Protein AF-A0A8T6Y7L2-F1 (afdb_monomer)

Sequence (259 aa):
MPVPPIHPGALTQHKIDRTRSFWERLLERPLADGYSYSQEGDCIVQTAQAGDNVIVFDRSSGVANEQFVGCAISDYRRITDFVETESTVVPSVAAYTYQLKHTTPVAGTFFLQDSTGTVMTDVSPGAPAAVNEYSVSVGGLVTFHSAKAGATISLIRYTYTPTVAELNALFYQRPLVAQGQTRLAQVPVATGHCEIFTTQYDTSKTYAIGARVYTGASGKFTTDTTAVAVAGVVISLPSVSDVFLGVTYNTRVPGAMTF

pLDDT: mean 75.58, std 17.72, range [31.5, 96.25]

Secondary structure (DSSP, 8-state):
-PPPP---------SS-TTT---S-----PBPTT----STT-EEEEEEPTTT--EEEEE----TT-EEEEE---SS--TT-EEEEEEEE--SSTT-EEE-S-S-BPTT--EEEETT-PBPEE-TTS---STTEEEE-TT-EEEE-GGGTT-EEEEEEEEE---HHHHHHHS---TT-PPPTTSSS------EEEEEEES-B-TTS---TT-EEEE-GGG-EE--TTSEEEEEEEEE---SS--PEEEEEEEPPTT----

Structure (mmCIF, N/CA/C/O backbone):
data_AF-A0A8T6Y7L2-F1
#
_entry.id   AF-A0A8T6Y7L2-F1
#
loop_
_atom_site.group_PDB
_atom_site.id
_atom_site.type_symbol
_atom_site.label_atom_id
_atom_site.label_alt_id
_atom_site.label_comp_id
_atom_site.label_asym_id
_atom_site.label_entity_id
_atom_site.label_seq_id
_atom_site.pdbx_PDB_ins_code
_atom_site.Cartn_x
_atom_site.Cartn_y
_atom_site.Cartn_z
_atom_site.occupancy
_atom_site.B_iso_or_equiv
_atom_site.auth_seq_id
_atom_site.auth_comp_id
_atom_site.auth_asym_id
_atom_site.auth_atom_id
_atom_site.pdbx_PDB_model_num
ATOM 1 N N . MET A 1 1 ? 15.610 36.464 16.113 1.00 44.16 1 MET A N 1
ATOM 2 C CA . MET A 1 1 ? 14.602 35.672 15.376 1.00 44.16 1 MET A CA 1
ATOM 3 C C . MET A 1 1 ? 14.296 34.438 16.204 1.00 44.16 1 MET A C 1
ATOM 5 O O . MET A 1 1 ? 15.251 33.762 16.571 1.00 44.16 1 MET A O 1
ATOM 9 N N . PRO A 1 2 ? 13.036 34.188 16.583 1.00 31.50 2 PRO A N 1
ATOM 10 C CA . PRO A 1 2 ? 12.696 33.003 17.354 1.00 31.50 2 PRO A CA 1
ATOM 11 C C . PRO A 1 2 ? 12.818 31.768 16.457 1.00 31.50 2 PRO A C 1
ATOM 13 O O . PRO A 1 2 ? 12.310 31.744 15.338 1.00 31.50 2 PRO A O 1
ATOM 16 N N . VAL A 1 3 ? 13.549 30.771 16.948 1.00 37.28 3 VAL A N 1
ATOM 17 C CA . VAL A 1 3 ? 13.666 29.445 16.337 1.00 37.28 3 VAL A CA 1
ATOM 18 C C . VAL A 1 3 ? 12.273 28.803 16.352 1.00 37.28 3 VAL A C 1
ATOM 20 O O . VAL A 1 3 ? 11.619 28.849 17.398 1.00 37.28 3 VAL A O 1
ATOM 23 N N . PRO A 1 4 ? 11.779 28.240 15.236 1.00 35.34 4 PRO A N 1
ATOM 24 C CA . PRO A 1 4 ? 10.487 27.572 15.236 1.00 35.34 4 PRO A CA 1
ATOM 25 C C . PRO A 1 4 ? 10.527 26.365 16.189 1.00 35.34 4 PRO A C 1
ATOM 27 O O . PRO A 1 4 ? 11.535 25.652 16.229 1.00 35.34 4 PRO A O 1
ATOM 30 N N . PRO A 1 5 ? 9.460 26.124 16.970 1.00 32.38 5 PRO A N 1
ATOM 31 C CA . PRO A 1 5 ? 9.399 24.982 17.866 1.00 32.38 5 PRO A CA 1
ATOM 32 C C . PRO A 1 5 ? 9.428 23.695 17.039 1.00 32.38 5 PRO A C 1
ATOM 34 O O . PRO A 1 5 ? 8.588 23.476 16.167 1.00 32.38 5 PRO A O 1
ATOM 37 N N . ILE A 1 6 ? 10.403 22.833 17.324 1.00 34.12 6 ILE A N 1
ATOM 38 C CA . ILE A 1 6 ? 10.387 21.435 16.896 1.00 34.12 6 ILE A CA 1
ATOM 39 C C . ILE A 1 6 ? 9.166 20.820 17.581 1.00 34.12 6 ILE A C 1
ATOM 41 O O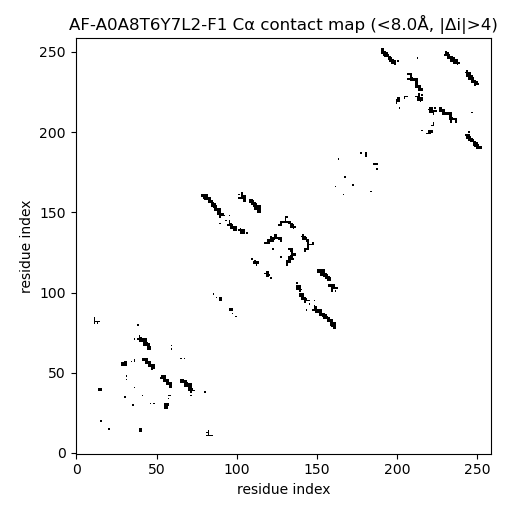 . ILE A 1 6 ? 9.172 20.649 18.797 1.00 34.12 6 ILE A O 1
ATOM 45 N N . HIS A 1 7 ? 8.096 20.575 16.827 1.00 32.59 7 HIS A N 1
ATOM 46 C CA . HIS A 1 7 ? 6.877 19.950 17.336 1.00 32.59 7 HIS A CA 1
ATOM 47 C C . HIS A 1 7 ? 7.213 18.607 18.016 1.00 32.59 7 HIS A C 1
ATOM 49 O O . HIS A 1 7 ? 7.676 17.690 17.336 1.00 32.59 7 HIS A O 1
ATOM 55 N N . PRO A 1 8 ? 6.935 18.431 19.321 1.00 38.62 8 PRO A N 1
ATOM 56 C CA . PRO A 1 8 ? 6.808 17.117 19.920 1.00 38.62 8 PRO A CA 1
ATOM 57 C C . PRO A 1 8 ? 5.353 16.686 19.719 1.00 38.62 8 PRO A C 1
ATOM 59 O O . PRO A 1 8 ? 4.474 17.010 20.513 1.00 38.62 8 PRO A O 1
ATOM 62 N N . GLY A 1 9 ? 5.061 16.024 18.605 1.00 38.28 9 GLY A N 1
ATOM 63 C CA . GLY A 1 9 ? 3.695 15.597 18.320 1.00 38.28 9 GLY A CA 1
ATOM 64 C C . GLY A 1 9 ? 3.597 14.833 17.013 1.00 38.28 9 GLY A C 1
ATOM 65 O O . GLY A 1 9 ? 3.823 15.406 15.955 1.00 38.28 9 GLY A O 1
ATOM 66 N N . ALA A 1 10 ? 3.236 13.555 17.132 1.00 35.38 10 ALA A N 1
ATOM 67 C CA . ALA A 1 10 ? 3.032 12.574 16.068 1.00 35.38 10 ALA A CA 1
ATOM 68 C C . ALA A 1 10 ? 4.305 12.124 15.328 1.00 35.38 10 ALA A C 1
ATOM 70 O O . ALA A 1 10 ? 4.448 12.301 14.120 1.00 35.38 10 ALA A O 1
ATOM 71 N N . LEU A 1 11 ? 5.192 11.407 16.031 1.00 36.56 11 LEU A N 1
ATOM 72 C CA . LEU A 1 11 ? 5.916 10.344 15.335 1.00 36.56 11 LEU A CA 1
ATOM 73 C C . LEU A 1 11 ? 4.854 9.342 14.891 1.00 36.56 11 LEU A C 1
ATOM 75 O O . LEU A 1 11 ? 4.255 8.673 15.730 1.00 36.56 11 LEU A O 1
ATOM 79 N N . THR A 1 12 ? 4.585 9.301 13.588 1.00 44.69 12 THR A N 1
ATOM 80 C CA . THR A 1 12 ? 3.820 8.250 12.921 1.00 44.69 12 THR A CA 1
ATOM 81 C C . THR A 1 12 ? 4.324 6.917 13.461 1.00 44.69 12 THR A C 1
ATOM 83 O O . THR A 1 12 ? 5.446 6.515 13.150 1.00 44.69 12 THR A O 1
ATOM 86 N N . GLN A 1 13 ? 3.587 6.306 14.391 1.00 45.47 13 GLN A N 1
ATOM 87 C CA . GLN A 1 13 ? 4.147 5.243 15.214 1.00 45.47 13 GLN A CA 1
ATOM 88 C C . GLN A 1 13 ? 4.323 4.008 14.331 1.00 45.47 13 GLN A C 1
ATOM 90 O O . GLN A 1 13 ? 3.366 3.291 14.027 1.00 45.47 13 GLN A O 1
ATOM 95 N N . HIS A 1 14 ? 5.564 3.813 13.881 1.00 48.28 14 HIS A N 1
ATOM 96 C CA . HIS A 1 14 ? 6.038 2.637 13.167 1.00 48.28 14 HIS A CA 1
ATOM 97 C C . HIS A 1 14 ? 5.458 1.359 13.800 1.00 48.28 14 HIS A C 1
ATOM 99 O O . HIS A 1 14 ? 5.226 1.307 15.012 1.00 48.28 14 HIS A O 1
ATOM 105 N N . LYS A 1 15 ? 5.197 0.322 12.989 1.00 59.38 15 LYS A N 1
ATOM 106 C CA . LYS A 1 15 ? 4.645 -0.960 13.474 1.00 59.38 15 LYS A CA 1
ATOM 107 C C . LYS A 1 15 ? 5.446 -1.523 14.654 1.00 59.38 15 LYS A C 1
ATOM 109 O O . LYS A 1 15 ? 4.847 -2.034 15.595 1.00 59.38 15 LYS A O 1
ATOM 114 N N . ILE A 1 16 ? 6.764 -1.315 14.632 1.00 57.62 16 ILE A N 1
ATOM 115 C CA . ILE A 1 16 ? 7.692 -1.555 15.738 1.00 57.62 16 ILE A CA 1
ATOM 116 C C . ILE A 1 16 ? 8.212 -0.215 16.266 1.00 57.62 16 ILE A C 1
ATOM 118 O O . ILE A 1 16 ? 8.725 0.614 15.512 1.00 57.62 16 ILE A O 1
ATOM 122 N N . ASP A 1 17 ? 8.126 -0.014 17.580 1.00 60.34 17 ASP A N 1
ATOM 123 C CA . ASP A 1 17 ? 8.707 1.151 18.242 1.00 60.34 17 ASP A CA 1
ATOM 124 C C . ASP A 1 17 ? 10.220 0.987 18.397 1.00 60.34 17 ASP A C 1
ATOM 126 O O . ASP A 1 17 ? 10.706 0.417 19.374 1.00 60.34 17 ASP A O 1
ATOM 130 N N . ARG A 1 18 ? 10.979 1.514 17.437 1.00 54.25 18 ARG A N 1
ATOM 131 C CA . ARG A 1 18 ? 12.446 1.424 17.432 1.00 54.25 18 ARG A CA 1
ATOM 132 C C . ARG A 1 18 ? 13.136 2.259 18.507 1.00 54.25 18 ARG A C 1
ATOM 134 O O . ARG A 1 18 ? 14.321 2.068 18.730 1.00 54.25 18 ARG A O 1
ATOM 141 N N . THR A 1 19 ? 12.429 3.180 19.164 1.00 47.75 19 THR A N 1
ATOM 142 C CA . THR A 1 19 ? 13.020 3.985 20.248 1.00 47.75 19 THR A CA 1
ATOM 143 C C . THR A 1 19 ? 13.056 3.225 21.568 1.00 47.75 19 THR A C 1
ATOM 145 O O . THR A 1 19 ? 13.895 3.503 22.420 1.00 47.75 19 THR A O 1
ATOM 148 N N . ARG A 1 20 ? 12.155 2.246 21.724 1.00 46.41 20 ARG A N 1
ATOM 149 C CA . ARG A 1 20 ? 12.062 1.377 22.904 1.00 46.41 20 ARG A CA 1
ATOM 150 C C . ARG A 1 20 ? 12.462 -0.074 22.631 1.00 46.41 20 ARG A C 1
ATOM 152 O O . ARG A 1 20 ? 12.643 -0.829 23.580 1.00 46.41 20 ARG A O 1
ATOM 159 N N . SER A 1 21 ? 12.587 -0.470 21.366 1.00 50.41 21 SER A N 1
ATOM 160 C CA . SER A 1 21 ? 13.002 -1.821 20.977 1.00 50.41 21 SER A CA 1
ATOM 161 C C . SER A 1 21 ? 14.519 -1.915 20.863 1.00 50.41 21 SER A C 1
ATOM 163 O O . SER A 1 21 ? 15.167 -1.018 20.332 1.00 50.41 21 SER A O 1
ATOM 165 N N . PHE A 1 22 ? 15.073 -3.028 21.335 1.00 58.94 22 PHE A N 1
ATOM 166 C CA . PHE A 1 22 ? 16.486 -3.369 21.216 1.00 58.94 22 PHE A CA 1
ATOM 167 C C . PHE A 1 22 ? 16.616 -4.756 20.588 1.00 58.94 22 PHE A C 1
ATOM 169 O O . PHE A 1 22 ? 15.844 -5.660 20.914 1.00 58.94 22 PHE A O 1
ATOM 176 N N . TRP A 1 23 ? 17.610 -4.929 19.719 1.00 63.66 23 TRP A N 1
ATOM 177 C CA . TRP A 1 23 ? 17.959 -6.218 19.131 1.00 63.66 23 TRP A CA 1
ATOM 178 C C . TRP A 1 23 ? 19.471 -6.375 19.202 1.00 63.66 23 TRP A C 1
ATOM 180 O O . TRP A 1 23 ? 20.212 -5.505 18.750 1.00 63.66 23 TRP A O 1
ATOM 190 N N . GLU A 1 24 ? 19.929 -7.484 19.772 1.00 50.88 24 GLU A N 1
ATOM 191 C CA . GLU A 1 24 ? 21.360 -7.756 19.923 1.00 50.88 24 GLU A CA 1
ATOM 192 C C . GLU A 1 24 ? 22.017 -8.108 18.581 1.00 50.88 24 GLU A C 1
ATOM 194 O O . GLU A 1 24 ? 23.164 -7.746 18.323 1.00 50.88 24 GLU A O 1
ATOM 199 N N . ARG A 1 25 ? 21.288 -8.813 17.706 1.00 54.12 25 ARG A N 1
ATOM 200 C CA . ARG A 1 25 ? 21.801 -9.282 16.419 1.00 54.12 25 ARG A CA 1
ATOM 201 C C . ARG A 1 25 ? 20.695 -9.344 15.373 1.00 54.12 25 ARG A C 1
ATOM 203 O O . ARG A 1 25 ? 19.682 -10.004 15.589 1.00 54.12 25 ARG A O 1
ATOM 210 N N . LEU A 1 26 ? 20.936 -8.723 14.221 1.00 68.00 26 LEU A N 1
ATOM 211 C CA . LEU A 1 26 ? 20.088 -8.815 13.034 1.00 68.00 26 LEU A CA 1
ATOM 212 C C . LEU A 1 26 ? 20.768 -9.749 12.024 1.00 68.00 26 LEU A C 1
ATOM 214 O O . LEU A 1 26 ? 21.938 -9.554 11.700 1.00 68.00 26 LEU A O 1
ATOM 218 N N . LEU A 1 27 ? 20.072 -10.794 11.577 1.00 68.81 27 LEU A N 1
ATOM 219 C CA . LEU A 1 27 ? 20.587 -11.744 10.590 1.00 68.81 27 LEU A CA 1
ATOM 220 C C . LEU A 1 27 ? 19.599 -11.876 9.440 1.00 68.81 27 LEU A C 1
ATOM 222 O O . LEU A 1 27 ? 18.419 -12.136 9.665 1.00 68.81 27 LEU A O 1
ATOM 226 N N . GLU A 1 28 ? 20.104 -11.772 8.218 1.00 79.12 28 GLU A N 1
ATOM 227 C CA . GLU A 1 28 ? 19.329 -12.048 7.015 1.00 79.12 28 GLU A CA 1
ATOM 228 C C . GLU A 1 28 ? 19.219 -13.564 6.804 1.00 79.12 28 GLU A C 1
ATOM 230 O O . GLU A 1 28 ? 20.191 -14.309 6.968 1.00 79.12 28 GLU A O 1
ATOM 235 N N . ARG A 1 29 ? 18.012 -14.039 6.487 1.00 75.19 29 ARG A N 1
ATOM 236 C CA . ARG A 1 29 ? 17.696 -15.462 6.328 1.00 75.19 29 ARG A CA 1
ATOM 237 C C . ARG A 1 29 ? 16.898 -15.692 5.038 1.00 75.19 29 ARG A C 1
ATOM 239 O O . ARG A 1 29 ? 16.070 -14.844 4.705 1.00 75.19 29 ARG A O 1
ATOM 246 N N . PRO A 1 30 ? 17.124 -16.809 4.323 1.00 78.69 30 PRO A N 1
ATOM 247 C CA . PRO A 1 30 ? 16.396 -17.108 3.094 1.00 78.69 30 PRO A CA 1
ATOM 248 C C . PRO A 1 30 ? 14.928 -17.429 3.397 1.00 78.69 30 PRO A C 1
ATOM 250 O O . PRO A 1 30 ? 14.633 -18.268 4.248 1.00 78.69 30 PRO A O 1
ATOM 253 N N . LEU A 1 31 ? 14.010 -16.760 2.703 1.00 78.88 31 LEU A N 1
ATOM 254 C CA . LEU A 1 31 ? 12.587 -17.088 2.777 1.00 78.88 31 LEU A CA 1
ATOM 255 C C . LEU A 1 31 ? 12.281 -18.320 1.922 1.00 78.88 31 LEU A C 1
ATOM 257 O O . LEU A 1 31 ? 12.998 -18.593 0.961 1.00 78.88 31 LEU A O 1
ATOM 261 N N . ALA A 1 32 ? 11.220 -19.043 2.273 1.00 76.12 32 ALA A N 1
ATOM 262 C CA . ALA A 1 32 ? 10.691 -20.114 1.435 1.00 76.12 32 ALA A CA 1
ATOM 263 C C . ALA A 1 32 ? 10.292 -19.586 0.042 1.00 76.12 32 ALA A C 1
ATOM 265 O O . ALA A 1 32 ? 9.818 -18.453 -0.091 1.00 76.12 32 ALA A O 1
ATOM 266 N N . ASP A 1 33 ? 10.459 -20.408 -0.997 1.00 75.44 33 ASP A N 1
ATOM 267 C CA . ASP A 1 33 ? 10.101 -20.020 -2.364 1.00 75.44 33 ASP A CA 1
ATOM 268 C C . ASP A 1 33 ? 8.628 -19.598 -2.480 1.00 75.44 33 ASP A C 1
ATOM 270 O O . ASP A 1 33 ? 7.720 -20.255 -1.973 1.00 75.44 33 ASP A O 1
ATOM 274 N N . GLY A 1 34 ? 8.387 -18.480 -3.171 1.00 66.88 34 GLY A N 1
ATOM 275 C CA . GLY A 1 34 ? 7.046 -17.915 -3.359 1.00 66.88 34 GLY A CA 1
ATOM 276 C C . GLY A 1 34 ? 6.504 -17.120 -2.167 1.00 66.88 34 GLY A C 1
ATOM 277 O O . GLY A 1 34 ? 5.455 -16.488 -2.299 1.00 66.88 34 GLY A O 1
ATOM 278 N N . TYR A 1 35 ? 7.222 -17.077 -1.043 1.00 65.44 35 TYR A N 1
ATOM 279 C CA . TYR A 1 35 ? 6.830 -16.289 0.117 1.00 65.44 35 TYR A CA 1
ATOM 280 C C . TYR A 1 35 ? 7.522 -14.929 0.154 1.00 65.44 35 TYR A C 1
ATOM 282 O O . TYR A 1 35 ? 8.706 -14.762 -0.135 1.00 65.44 35 TYR A O 1
ATOM 290 N N . SER A 1 36 ? 6.751 -13.928 0.562 1.00 64.19 36 SER A N 1
ATOM 291 C CA . SER A 1 36 ? 7.254 -12.621 0.966 1.00 64.19 36 SER A CA 1
ATOM 292 C C . SER A 1 36 ? 6.694 -12.311 2.346 1.00 64.19 36 SER A C 1
ATOM 294 O O . SER A 1 36 ? 5.529 -12.598 2.623 1.00 64.19 36 SER A O 1
ATOM 296 N N . TYR A 1 37 ? 7.506 -11.738 3.236 1.00 64.50 37 TYR A N 1
ATOM 297 C CA . TYR A 1 37 ? 6.961 -11.253 4.500 1.00 64.50 37 TYR A CA 1
ATOM 298 C C . TYR A 1 37 ? 6.143 -9.983 4.229 1.00 64.50 37 TYR A C 1
ATOM 300 O O . TYR A 1 37 ? 6.624 -9.028 3.600 1.00 64.50 37 TYR A O 1
ATOM 308 N N . SER A 1 38 ? 4.885 -9.997 4.674 1.00 62.41 38 SER A N 1
ATOM 309 C CA . SER A 1 38 ? 3.884 -8.998 4.299 1.00 62.41 38 SER A CA 1
ATOM 310 C C . SER A 1 38 ? 4.124 -7.657 4.985 1.00 62.41 38 SER A C 1
ATOM 312 O O . SER A 1 38 ? 3.729 -6.627 4.446 1.00 62.41 38 SER A O 1
ATOM 314 N N . GLN A 1 39 ? 4.743 -7.657 6.168 1.00 60.56 39 GLN A N 1
ATOM 315 C CA . GLN A 1 39 ? 4.945 -6.451 6.968 1.00 60.56 39 GLN A CA 1
ATOM 316 C C . GLN A 1 39 ? 6.063 -6.609 8.005 1.00 60.56 39 GLN A C 1
ATOM 318 O O . GLN A 1 39 ? 6.381 -7.707 8.458 1.00 60.56 39 GLN A O 1
ATOM 323 N N . GLU A 1 40 ? 6.629 -5.478 8.427 1.00 67.19 40 GLU A N 1
ATOM 324 C CA . GLU A 1 40 ? 7.479 -5.420 9.619 1.00 67.19 40 GLU A CA 1
ATOM 325 C C . GLU A 1 40 ? 6.671 -5.822 10.871 1.00 67.19 40 GLU A C 1
ATOM 327 O O . GLU A 1 40 ? 5.540 -5.368 11.057 1.00 67.19 40 GLU A O 1
ATOM 332 N N . GLY A 1 41 ? 7.250 -6.669 11.723 1.00 71.00 41 GLY A N 1
ATOM 333 C CA . GLY A 1 41 ? 6.633 -7.228 12.926 1.00 71.00 41 GLY A CA 1
ATOM 334 C C . GLY A 1 41 ? 5.993 -8.606 12.750 1.00 71.00 41 GLY A C 1
ATOM 335 O O . GLY A 1 41 ? 5.607 -9.197 13.754 1.00 71.00 41 GLY A O 1
ATOM 336 N N . ASP A 1 42 ? 5.905 -9.142 11.526 1.00 72.12 42 ASP A N 1
ATOM 337 C CA . ASP A 1 42 ? 5.385 -10.497 11.302 1.00 72.12 42 ASP A CA 1
ATOM 338 C C . ASP A 1 42 ? 6.233 -11.546 12.036 1.00 72.12 42 ASP A C 1
ATOM 340 O O . ASP A 1 42 ? 7.463 -11.538 11.940 1.00 72.12 42 ASP A O 1
ATOM 344 N N . CYS A 1 43 ? 5.574 -12.468 12.742 1.00 79.44 43 CYS A N 1
ATOM 345 C CA . CYS A 1 43 ? 6.231 -13.614 13.362 1.00 79.44 43 CYS A CA 1
ATOM 346 C C . CYS A 1 43 ? 6.730 -14.578 12.281 1.00 79.44 43 CYS A C 1
ATOM 348 O O . CYS A 1 43 ? 5.954 -15.032 11.437 1.00 79.44 43 CYS A O 1
ATOM 350 N N . ILE A 1 44 ? 8.017 -14.904 12.340 1.00 79.94 44 ILE A N 1
ATOM 351 C CA . ILE A 1 44 ? 8.713 -15.791 11.415 1.00 79.94 44 ILE A CA 1
ATOM 352 C C . ILE A 1 44 ? 8.999 -17.117 12.109 1.00 79.94 44 ILE A C 1
ATOM 354 O O . ILE A 1 44 ? 9.457 -17.161 13.257 1.00 79.94 44 ILE A O 1
ATOM 358 N N . VAL A 1 45 ? 8.744 -18.197 11.385 1.00 83.19 45 VAL A N 1
ATOM 359 C CA . VAL A 1 45 ? 8.939 -19.574 11.822 1.00 83.19 45 VAL A CA 1
ATOM 360 C C . VAL A 1 45 ? 9.902 -20.289 10.888 1.00 83.19 45 VAL A C 1
ATOM 362 O O . VAL A 1 45 ? 10.061 -19.935 9.718 1.00 83.19 45 VAL A O 1
ATOM 365 N N . GLN A 1 46 ? 10.573 -21.297 11.425 1.00 83.50 46 GLN A N 1
ATOM 366 C CA . GLN A 1 46 ? 11.408 -22.197 10.656 1.00 83.50 46 GLN A CA 1
ATOM 367 C C . GLN A 1 46 ? 10.526 -23.242 9.97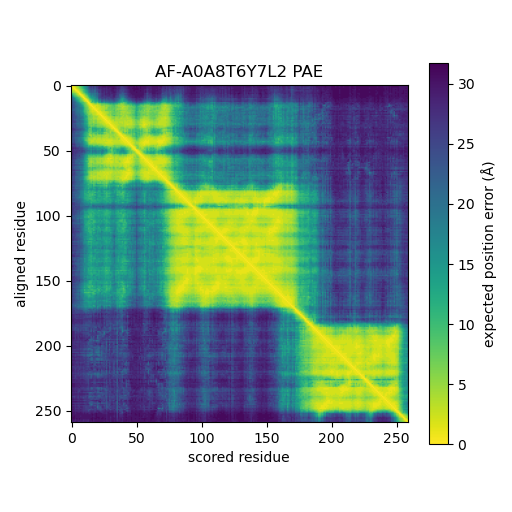2 1.00 83.50 46 GLN A C 1
ATOM 369 O O . GLN A 1 46 ? 9.697 -23.875 10.626 1.00 83.50 46 GLN A O 1
ATOM 374 N N . THR A 1 47 ? 10.744 -23.463 8.678 1.00 76.88 47 THR A N 1
ATOM 375 C CA . THR A 1 47 ? 10.108 -24.543 7.921 1.00 76.88 47 THR A CA 1
ATOM 376 C C . THR A 1 47 ? 11.138 -25.291 7.073 1.00 76.88 47 THR A C 1
ATOM 378 O O . THR A 1 47 ? 12.247 -24.811 6.824 1.00 76.88 47 THR A O 1
ATOM 381 N N . ALA A 1 48 ? 10.803 -26.513 6.676 1.00 71.00 48 ALA A N 1
ATOM 382 C CA . ALA A 1 48 ? 11.616 -27.296 5.757 1.00 71.00 48 ALA A CA 1
ATOM 383 C C . ALA A 1 48 ? 11.054 -27.124 4.346 1.00 71.00 48 ALA A C 1
ATOM 385 O O . ALA A 1 48 ? 9.871 -27.385 4.119 1.00 71.00 48 ALA A O 1
ATOM 386 N N . GLN A 1 49 ? 11.890 -26.715 3.391 1.00 67.88 49 GLN A N 1
ATOM 387 C CA . GLN A 1 49 ? 11.475 -26.709 1.991 1.00 67.88 49 GLN A CA 1
ATOM 388 C C . GLN A 1 49 ? 11.343 -28.158 1.506 1.00 67.88 49 GLN A C 1
ATOM 390 O O . GLN A 1 49 ? 12.310 -28.927 1.525 1.00 67.88 49 GLN A O 1
ATOM 395 N N . ALA A 1 50 ? 10.132 -28.546 1.100 1.00 58.25 50 ALA A N 1
ATOM 396 C CA . ALA A 1 50 ? 9.869 -29.877 0.573 1.00 58.25 50 ALA A CA 1
ATOM 397 C C . ALA A 1 50 ? 10.662 -30.084 -0.728 1.00 58.25 50 ALA A C 1
ATOM 399 O O . ALA A 1 50 ? 10.460 -29.360 -1.696 1.00 58.25 50 ALA A O 1
ATOM 400 N N . GLY A 1 51 ? 11.562 -31.071 -0.740 1.00 58.84 51 GLY A N 1
ATOM 401 C CA . GLY A 1 51 ? 12.388 -31.425 -1.902 1.00 58.84 51 GLY A CA 1
ATOM 402 C C . GLY A 1 51 ? 13.891 -31.238 -1.689 1.00 58.84 51 GLY A C 1
ATOM 403 O O . GLY A 1 51 ? 14.654 -32.089 -2.136 1.00 58.84 51 GLY A O 1
ATOM 404 N N . ASP A 1 52 ? 14.307 -30.222 -0.924 1.00 60.03 52 ASP A N 1
ATOM 405 C CA . ASP A 1 52 ? 15.725 -29.819 -0.853 1.00 60.03 52 ASP A CA 1
ATOM 406 C C . ASP A 1 52 ? 16.388 -30.028 0.521 1.00 60.03 52 ASP A C 1
ATOM 408 O O . ASP A 1 52 ? 17.597 -29.851 0.653 1.00 60.03 52 ASP A O 1
ATOM 412 N N . ASN A 1 53 ? 15.637 -30.420 1.563 1.00 65.25 53 ASN A N 1
ATOM 413 C CA . ASN A 1 53 ? 16.140 -30.546 2.948 1.00 65.25 53 ASN A CA 1
ATOM 414 C C . ASN A 1 53 ? 16.857 -29.279 3.466 1.00 65.25 53 ASN A C 1
ATOM 416 O O . ASN A 1 53 ? 17.693 -29.345 4.371 1.00 65.25 53 ASN A O 1
ATOM 420 N N . VAL A 1 54 ? 16.527 -28.113 2.909 1.00 73.38 54 VAL A N 1
ATOM 421 C CA . VAL A 1 54 ? 17.058 -26.822 3.344 1.00 73.38 54 VAL A CA 1
ATOM 422 C C . VAL A 1 54 ? 16.113 -26.210 4.372 1.00 73.38 54 VAL A C 1
ATOM 424 O O . VAL A 1 54 ? 14.889 -26.234 4.220 1.00 73.38 54 VAL A O 1
ATOM 427 N N . ILE A 1 55 ? 16.702 -25.654 5.431 1.00 77.88 55 ILE A N 1
ATOM 428 C CA . ILE A 1 55 ? 15.984 -24.824 6.393 1.00 77.88 55 ILE A CA 1
ATOM 429 C C . ILE A 1 55 ? 15.682 -23.483 5.728 1.00 77.88 55 ILE A C 1
ATOM 431 O O . ILE A 1 55 ? 16.601 -22.729 5.399 1.00 77.88 55 ILE A O 1
ATOM 435 N N . VAL A 1 56 ? 14.399 -23.183 5.584 1.00 81.94 56 VAL A N 1
ATOM 436 C CA . VAL A 1 56 ? 13.899 -21.901 5.087 1.00 81.94 56 VAL A CA 1
ATOM 437 C C . VAL A 1 56 ? 12.978 -21.274 6.129 1.00 81.94 56 VAL A C 1
ATOM 439 O O . VAL A 1 56 ? 12.606 -21.903 7.124 1.00 81.94 56 VAL A O 1
ATOM 442 N N . PHE A 1 57 ? 12.654 -20.001 5.942 1.00 82.00 57 PHE A N 1
ATOM 443 C CA . PHE A 1 57 ? 11.876 -19.229 6.903 1.00 82.00 57 PHE A CA 1
ATOM 444 C C . PHE A 1 57 ? 10.587 -18.737 6.253 1.00 82.00 57 PHE A C 1
ATOM 446 O O . PHE A 1 57 ? 10.593 -18.299 5.103 1.00 82.00 57 PHE A O 1
ATOM 453 N N . ASP A 1 58 ? 9.487 -18.814 6.993 1.00 82.62 58 ASP A N 1
ATOM 454 C CA . ASP A 1 58 ? 8.163 -18.411 6.522 1.00 82.62 58 ASP A CA 1
ATOM 455 C C . ASP A 1 58 ? 7.401 -17.667 7.628 1.00 82.62 58 ASP A C 1
ATOM 457 O O . ASP A 1 58 ? 7.792 -17.680 8.798 1.00 82.62 58 ASP A O 1
ATOM 461 N N . ARG A 1 59 ? 6.323 -16.976 7.268 1.00 80.56 59 ARG A N 1
ATOM 462 C CA . ARG A 1 59 ? 5.405 -16.357 8.219 1.00 80.56 59 ARG A CA 1
ATOM 463 C C . ARG A 1 59 ? 4.643 -17.443 8.981 1.00 80.56 59 ARG A C 1
ATOM 465 O O . ARG A 1 59 ? 4.160 -18.409 8.397 1.00 80.56 59 ARG A O 1
ATOM 472 N N . SER A 1 60 ? 4.493 -17.248 10.288 1.00 82.12 60 SER A N 1
ATOM 473 C CA . SER A 1 60 ? 3.655 -18.107 11.131 1.00 82.12 60 SER A CA 1
ATOM 474 C C . SER A 1 60 ? 2.225 -18.177 10.584 1.00 82.12 60 SER A C 1
ATOM 476 O O . SER A 1 60 ? 1.592 -17.146 10.339 1.00 82.12 60 SER A O 1
ATOM 478 N N . SER A 1 61 ? 1.719 -19.398 10.423 1.00 81.12 61 SER A N 1
ATOM 479 C CA . SER A 1 61 ? 0.316 -19.693 10.118 1.00 81.12 61 SER A CA 1
ATOM 480 C C . SER A 1 61 ? -0.504 -19.951 11.389 1.00 81.12 61 SER A C 1
ATOM 482 O O . SER A 1 61 ? -1.707 -20.197 11.308 1.00 81.12 61 SER A O 1
ATOM 484 N N . GLY A 1 62 ? 0.129 -19.896 12.567 1.00 79.69 62 GLY A N 1
ATOM 485 C CA . GLY A 1 62 ? -0.519 -20.070 13.865 1.00 79.69 62 GLY A CA 1
ATOM 486 C C . GLY A 1 62 ? -0.912 -21.516 14.172 1.00 79.69 62 GLY A C 1
ATOM 487 O O . GLY A 1 62 ? -1.828 -21.742 14.964 1.00 79.69 62 GLY A O 1
ATOM 488 N N . VAL A 1 63 ? -0.261 -22.500 13.542 1.00 77.56 63 VAL A N 1
ATOM 489 C CA . VAL A 1 63 ? -0.547 -23.926 13.766 1.00 77.56 63 VAL A CA 1
ATOM 490 C C . VAL A 1 63 ? 0.335 -24.527 14.865 1.00 77.56 63 VAL A C 1
ATOM 492 O O . VAL A 1 63 ? 1.395 -24.006 15.212 1.00 77.56 63 VAL A O 1
ATOM 495 N N . ALA A 1 64 ? -0.103 -25.648 15.443 1.00 70.50 64 ALA A N 1
ATOM 496 C CA . ALA A 1 64 ? 0.674 -26.348 16.462 1.00 70.50 64 ALA A CA 1
ATOM 497 C C . ALA A 1 64 ? 2.012 -26.866 15.895 1.00 70.50 64 ALA A C 1
ATOM 499 O O . ALA A 1 64 ? 2.061 -27.372 14.776 1.00 70.50 64 ALA A O 1
ATOM 500 N N . ASN A 1 65 ? 3.069 -26.815 16.714 1.00 76.81 65 ASN A N 1
ATOM 501 C CA . ASN A 1 65 ? 4.439 -27.266 16.409 1.00 76.81 65 ASN A CA 1
ATOM 502 C C . ASN A 1 65 ? 5.258 -26.383 15.449 1.00 76.81 65 ASN A C 1
ATOM 504 O O . ASN A 1 65 ? 6.309 -26.816 14.977 1.00 76.81 65 ASN A O 1
ATOM 508 N N . GLU A 1 66 ? 4.840 -25.144 15.193 1.00 77.19 66 GLU A N 1
ATOM 509 C CA . GLU A 1 66 ? 5.711 -24.163 14.540 1.00 77.19 66 GLU A CA 1
ATOM 510 C C . GLU A 1 66 ? 6.940 -23.839 15.407 1.00 77.19 66 GLU A C 1
ATOM 512 O O . GLU A 1 66 ? 6.843 -23.659 16.623 1.00 77.19 66 GLU A O 1
ATOM 517 N N . GLN A 1 67 ? 8.112 -23.732 14.777 1.00 77.25 67 GLN A N 1
ATOM 518 C CA . GLN A 1 67 ? 9.342 -23.312 15.448 1.00 77.25 67 GLN A CA 1
ATOM 519 C C . GLN A 1 67 ? 9.548 -21.813 15.249 1.00 77.25 67 GLN A C 1
ATOM 521 O O . GLN A 1 67 ? 10.003 -21.387 14.192 1.00 77.25 67 GLN A O 1
ATOM 526 N N . PHE A 1 68 ? 9.208 -21.007 16.254 1.00 79.56 68 PHE A N 1
ATOM 527 C CA . PHE A 1 68 ? 9.411 -19.559 16.211 1.00 79.56 68 PHE A CA 1
ATOM 528 C C . PHE A 1 68 ? 10.899 -19.192 16.134 1.00 79.56 68 PHE A C 1
ATOM 530 O O . PHE A 1 68 ? 11.715 -19.693 16.908 1.00 79.56 68 PHE A O 1
ATOM 537 N N . VAL A 1 69 ? 11.235 -18.285 15.218 1.00 80.44 69 VAL A N 1
ATOM 538 C CA . VAL A 1 69 ? 12.612 -17.837 14.953 1.00 80.44 69 VAL A CA 1
ATOM 539 C C . VAL A 1 69 ? 12.804 -16.374 15.339 1.00 80.44 69 VAL A C 1
ATOM 541 O O . VAL A 1 69 ? 13.877 -15.996 15.807 1.00 80.44 69 VAL A O 1
ATOM 544 N N . GLY A 1 70 ? 11.788 -15.538 15.139 1.00 78.00 70 GLY A N 1
ATOM 545 C CA . GLY A 1 70 ? 11.874 -14.107 15.407 1.00 78.00 70 GLY A CA 1
ATOM 546 C C . GLY A 1 70 ? 10.775 -13.320 14.710 1.00 78.00 70 GLY A C 1
ATOM 547 O O . GLY A 1 70 ? 9.822 -13.895 14.191 1.00 78.00 70 GLY A O 1
ATOM 548 N N . CYS A 1 71 ? 10.920 -11.997 14.676 1.00 78.81 71 CYS A N 1
ATOM 549 C CA . CYS A 1 71 ? 9.998 -11.111 13.968 1.00 78.81 71 CYS A CA 1
ATOM 550 C C . CYS A 1 71 ? 10.702 -10.440 12.787 1.00 78.81 71 CYS A C 1
ATOM 552 O O . CYS A 1 71 ? 11.884 -10.105 12.875 1.00 78.81 71 CYS A O 1
ATOM 554 N N . ALA A 1 72 ? 9.974 -10.210 11.697 1.00 75.06 72 ALA A N 1
ATOM 555 C CA . ALA A 1 72 ? 10.490 -9.470 10.553 1.00 75.06 72 ALA A CA 1
ATOM 556 C C . ALA A 1 72 ? 10.792 -8.015 10.948 1.00 75.06 72 ALA A C 1
ATOM 558 O O . ALA A 1 72 ? 9.912 -7.302 11.426 1.00 75.06 72 ALA A O 1
ATOM 559 N N . ILE A 1 73 ? 12.025 -7.560 10.735 1.00 70.94 73 ILE A N 1
ATOM 560 C CA . ILE A 1 73 ? 12.465 -6.177 10.975 1.00 70.94 73 ILE A CA 1
ATOM 561 C C . ILE A 1 73 ? 13.098 -5.669 9.677 1.00 70.94 73 ILE A C 1
ATOM 563 O O . ILE A 1 73 ? 13.774 -6.428 8.985 1.00 70.94 73 ILE A O 1
ATOM 567 N N . SER A 1 74 ? 12.855 -4.409 9.312 1.00 65.44 74 SER A N 1
ATOM 568 C CA . SER A 1 74 ? 13.360 -3.825 8.060 1.00 65.44 74 SER A CA 1
ATOM 569 C C . SER A 1 74 ? 14.157 -2.566 8.350 1.00 65.44 74 SER A C 1
ATOM 571 O O . SER A 1 74 ? 13.583 -1.597 8.812 1.00 65.44 74 SER A O 1
ATOM 573 N N . ASP A 1 75 ? 1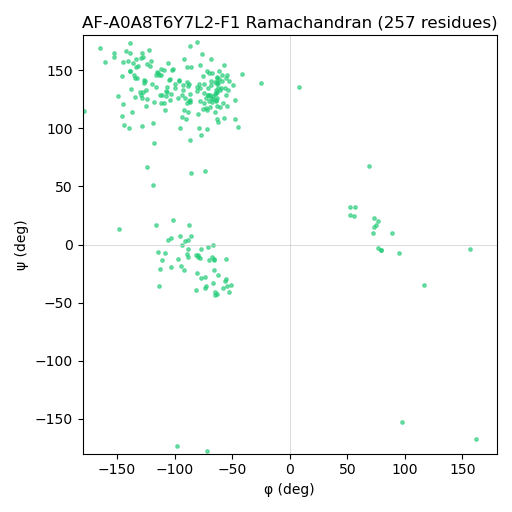5.441 -2.478 8.021 1.00 58.22 75 ASP A N 1
ATOM 574 C CA . ASP A 1 75 ? 16.227 -1.279 8.368 1.00 58.22 75 ASP A CA 1
ATOM 575 C C . ASP A 1 75 ? 15.759 -0.005 7.644 1.00 58.22 75 ASP A C 1
ATOM 577 O O . ASP A 1 75 ? 15.920 1.105 8.153 1.00 58.22 75 ASP A O 1
ATOM 581 N N . TYR A 1 76 ? 15.071 -0.153 6.511 1.00 53.31 76 TYR A N 1
ATOM 582 C CA . TYR A 1 76 ? 14.449 0.937 5.765 1.00 53.31 76 TYR A CA 1
ATOM 583 C C . TYR A 1 76 ? 12.928 0.964 5.958 1.00 53.31 76 TYR A C 1
ATOM 585 O O . TYR A 1 76 ? 12.258 -0.072 5.959 1.00 53.31 76 TYR A O 1
ATOM 593 N N . ARG A 1 77 ? 12.359 2.174 6.063 1.00 51.16 77 ARG A N 1
ATOM 594 C CA . ARG A 1 77 ? 10.904 2.367 6.008 1.00 51.16 77 ARG A CA 1
ATOM 595 C C . ARG A 1 77 ? 10.428 1.966 4.614 1.00 51.16 77 ARG A C 1
ATOM 597 O O . ARG A 1 77 ? 10.776 2.615 3.625 1.00 51.16 77 ARG A O 1
ATOM 604 N N . ARG A 1 78 ? 9.636 0.899 4.528 1.00 57.19 78 ARG A N 1
ATOM 605 C CA . ARG A 1 78 ? 8.956 0.540 3.285 1.00 57.19 78 ARG A CA 1
ATOM 606 C C . ARG A 1 78 ? 7.975 1.652 2.929 1.00 57.19 78 ARG A C 1
ATOM 608 O O . ARG A 1 78 ? 7.177 2.078 3.758 1.00 57.19 78 ARG A O 1
ATOM 615 N N . ILE A 1 79 ? 8.040 2.118 1.683 1.00 64.19 79 ILE A N 1
ATOM 616 C CA . ILE A 1 79 ? 7.157 3.177 1.166 1.00 64.19 79 ILE A CA 1
ATOM 617 C C . ILE A 1 79 ? 5.706 2.660 0.990 1.00 64.19 79 ILE A C 1
ATOM 619 O O . ILE A 1 79 ? 4.796 3.404 0.653 1.00 64.19 79 ILE A O 1
ATOM 623 N N . THR A 1 80 ? 5.468 1.383 1.270 1.00 63.56 80 THR A N 1
ATOM 624 C CA . THR A 1 80 ? 4.166 0.719 1.175 1.00 63.56 80 THR A CA 1
ATOM 625 C C . THR A 1 80 ? 3.419 0.622 2.507 1.00 63.56 80 THR A C 1
ATOM 627 O O . THR A 1 80 ? 2.231 0.315 2.489 1.00 63.56 80 THR A O 1
ATOM 630 N N . ASP A 1 81 ? 4.084 0.898 3.639 1.00 66.94 81 ASP A N 1
ATOM 631 C CA . ASP A 1 81 ? 3.598 0.536 4.979 1.00 66.94 81 ASP A CA 1
ATOM 632 C C . ASP A 1 81 ? 3.511 1.779 5.882 1.00 66.94 81 ASP A C 1
ATOM 634 O O . ASP A 1 81 ? 4.268 1.943 6.847 1.00 66.94 81 ASP A O 1
ATOM 638 N N . PHE A 1 82 ? 2.606 2.702 5.554 1.00 76.62 82 PHE A N 1
ATOM 639 C CA . PHE A 1 82 ? 2.354 3.882 6.383 1.00 76.62 82 PHE A CA 1
ATOM 640 C C . PHE A 1 82 ? 1.308 3.558 7.440 1.00 76.62 82 PHE A C 1
ATOM 642 O O . PHE A 1 82 ? 0.340 2.869 7.153 1.00 76.62 82 PHE A O 1
ATOM 649 N N . VAL A 1 83 ? 1.513 4.031 8.667 1.00 83.88 83 VAL A N 1
ATOM 650 C CA . VAL A 1 83 ? 0.558 3.858 9.766 1.00 83.88 83 VAL A CA 1
ATOM 651 C C . VAL A 1 83 ? -0.172 5.177 9.956 1.00 83.88 83 VAL A C 1
ATOM 653 O O . VAL A 1 83 ? 0.492 6.200 10.088 1.00 83.88 83 VAL A O 1
ATOM 656 N N . GLU A 1 84 ? -1.498 5.154 10.000 1.00 85.94 84 GLU A N 1
ATOM 657 C CA . GLU A 1 84 ? -2.312 6.316 10.359 1.00 85.94 84 GLU A CA 1
ATOM 658 C C . GLU A 1 84 ? -3.042 6.036 11.673 1.00 85.94 84 GLU A C 1
ATOM 660 O O . GLU A 1 84 ? -3.387 4.891 11.990 1.00 85.94 84 GLU A O 1
ATOM 665 N N . THR A 1 85 ? -3.243 7.104 12.441 1.00 89.38 85 THR A N 1
ATOM 666 C CA . THR A 1 85 ? -4.030 7.098 13.669 1.00 89.38 85 THR A CA 1
ATOM 667 C C . THR A 1 85 ? -5.127 8.145 13.555 1.00 89.38 85 THR A C 1
ATOM 669 O O . THR A 1 85 ? -4.846 9.323 13.342 1.00 89.38 85 THR A O 1
ATOM 672 N N . GLU A 1 86 ? -6.368 7.721 13.750 1.00 90.81 86 GLU A N 1
ATOM 673 C CA . GLU A 1 86 ? -7.557 8.566 13.698 1.00 90.81 86 GLU A CA 1
ATOM 674 C C . GLU A 1 86 ? -8.406 8.385 14.960 1.00 90.81 86 GLU A C 1
ATOM 676 O O . GLU A 1 86 ? -8.240 7.435 15.724 1.00 90.81 86 GLU A O 1
ATOM 681 N N . SER A 1 87 ? -9.335 9.310 15.178 1.00 92.06 87 SER A N 1
ATOM 682 C CA . SER A 1 87 ? -10.384 9.192 16.191 1.00 92.06 87 SER A CA 1
ATOM 683 C C . SER A 1 87 ? -11.680 9.708 15.588 1.00 92.06 87 SER A C 1
ATOM 685 O O . SER A 1 87 ? -11.657 10.584 14.720 1.00 92.06 87 SER A O 1
ATOM 687 N N . THR A 1 88 ? -12.809 9.157 16.015 1.00 94.38 88 THR A N 1
ATOM 688 C CA . THR A 1 88 ? -14.109 9.545 15.468 1.00 94.38 88 THR A CA 1
ATOM 689 C C . THR A 1 88 ? -15.222 9.337 16.481 1.00 94.38 88 THR A C 1
ATOM 691 O O . THR A 1 88 ? -15.060 8.629 17.473 1.00 94.38 88 THR A O 1
ATOM 694 N N . VAL A 1 89 ? -16.373 9.943 16.217 1.00 95.06 89 VAL A N 1
ATOM 695 C CA . VAL A 1 89 ? -17.622 9.644 16.917 1.00 95.06 89 VAL A CA 1
ATOM 696 C C . VAL A 1 89 ? -18.503 8.878 15.947 1.00 95.06 89 VAL A C 1
ATOM 698 O O . VAL A 1 89 ? -18.724 9.326 14.821 1.00 95.06 89 VAL A O 1
ATOM 701 N N . VAL A 1 90 ? -19.005 7.720 16.371 1.00 93.62 90 VAL A N 1
ATOM 702 C CA . VAL A 1 90 ? -19.920 6.929 15.546 1.00 93.62 90 VAL A CA 1
ATOM 703 C C . VAL A 1 90 ? -21.192 7.755 15.316 1.00 93.62 90 VAL A C 1
ATOM 705 O O . VAL A 1 90 ? -21.799 8.199 16.296 1.00 93.62 90 VAL A O 1
ATOM 708 N N . PRO A 1 91 ? -21.628 7.970 14.060 1.00 92.25 91 PRO A N 1
ATOM 709 C CA . PRO A 1 91 ? -22.848 8.718 13.779 1.00 92.25 91 PRO A CA 1
ATOM 710 C C . PRO A 1 91 ? -24.044 8.169 14.564 1.00 92.25 91 PRO A C 1
ATOM 712 O O . PRO A 1 91 ? -24.192 6.960 14.712 1.00 92.25 91 PRO A O 1
ATOM 715 N N . SER A 1 92 ? -24.914 9.042 15.072 1.00 87.50 92 SER A N 1
ATOM 716 C CA . SER A 1 92 ? -26.111 8.620 15.817 1.00 87.50 92 SER A CA 1
ATOM 717 C C . SER A 1 92 ? -27.268 8.172 14.915 1.00 87.50 92 SER A C 1
ATOM 719 O O . SER A 1 92 ? -28.239 7.585 15.390 1.00 87.50 92 SER A O 1
ATOM 721 N N . VAL A 1 93 ? -27.153 8.424 13.610 1.00 84.50 93 VAL A N 1
ATOM 722 C CA . VAL A 1 93 ? -28.125 8.062 12.577 1.00 84.50 93 VAL A CA 1
ATOM 723 C C . VAL A 1 93 ? -27.473 7.062 11.620 1.00 84.50 93 VAL A C 1
ATOM 725 O O . VAL A 1 93 ? -26.270 7.143 11.359 1.00 84.50 93 VAL A O 1
ATOM 728 N N . ALA A 1 94 ? -28.263 6.118 11.100 1.00 82.94 94 ALA A N 1
ATOM 729 C CA . ALA A 1 94 ? -27.810 5.167 10.087 1.00 82.94 94 ALA A CA 1
ATOM 730 C C . ALA A 1 94 ? -27.091 5.902 8.930 1.00 82.94 94 ALA A C 1
ATOM 732 O O . ALA A 1 94 ? -27.538 6.962 8.495 1.00 82.94 94 ALA A O 1
ATOM 733 N N . ALA A 1 95 ? -25.968 5.398 8.412 1.00 79.12 95 ALA A N 1
ATOM 734 C CA . ALA A 1 95 ? -25.536 3.995 8.412 1.00 79.12 95 ALA A CA 1
ATOM 735 C C . ALA A 1 95 ? -24.574 3.535 9.536 1.00 79.12 95 ALA A C 1
ATOM 737 O O . ALA A 1 95 ? -24.115 2.401 9.475 1.00 79.12 95 ALA A O 1
ATOM 738 N N . TYR A 1 96 ? -24.265 4.349 10.556 1.00 94.00 96 TYR A N 1
ATOM 739 C CA . TYR A 1 96 ? -23.250 4.012 11.587 1.00 94.00 96 TYR A CA 1
ATOM 740 C C . TYR A 1 96 ? -21.858 3.707 11.004 1.00 94.00 96 TYR A C 1
ATOM 742 O O . TYR A 1 96 ? -21.102 2.890 11.529 1.00 94.00 96 TYR A O 1
ATOM 750 N N . THR A 1 97 ? -21.526 4.362 9.894 1.00 94.50 97 THR A N 1
ATOM 751 C CA . THR A 1 97 ? -20.277 4.158 9.160 1.00 94.50 97 THR A CA 1
ATOM 752 C C . THR A 1 97 ? -19.342 5.349 9.300 1.00 94.50 97 THR A C 1
ATOM 754 O O . THR A 1 97 ? -19.788 6.494 9.382 1.00 94.50 97 THR A O 1
ATOM 757 N N . TYR A 1 98 ? -18.043 5.085 9.233 1.00 94.75 98 TYR A N 1
ATOM 758 C CA . TYR A 1 98 ? -16.992 6.091 9.179 1.00 94.75 98 TYR A CA 1
ATOM 759 C C . TYR A 1 98 ? -16.035 5.781 8.031 1.00 94.75 98 TYR A C 1
ATOM 761 O O . TYR A 1 98 ? -15.579 4.650 7.887 1.00 94.75 98 TYR A O 1
ATOM 769 N N . GLN A 1 99 ? -15.732 6.782 7.213 1.00 95.44 99 GLN A N 1
ATOM 770 C CA . GLN A 1 99 ? -14.750 6.647 6.145 1.00 95.44 99 GLN A CA 1
ATOM 771 C C . GLN A 1 99 ? -13.371 7.016 6.690 1.00 95.44 99 GLN A C 1
ATOM 773 O O . GLN A 1 99 ? -13.185 8.145 7.143 1.00 95.44 99 GLN A O 1
ATOM 778 N N . LEU A 1 100 ? -12.419 6.082 6.614 1.00 94.75 100 LEU A N 1
ATOM 779 C CA . LEU A 1 100 ? -11.017 6.361 6.922 1.00 94.75 100 LEU A CA 1
ATOM 780 C C . LEU A 1 100 ? -10.468 7.425 5.976 1.00 94.75 100 LEU A C 1
ATOM 782 O O . LEU A 1 100 ? -10.854 7.486 4.801 1.00 94.75 100 LEU A O 1
ATOM 786 N N . LYS A 1 101 ? -9.518 8.220 6.471 1.00 91.75 101 LYS A N 1
ATOM 787 C CA . LYS A 1 101 ? -8.839 9.254 5.683 1.00 91.75 101 LYS A CA 1
ATOM 788 C C . LYS A 1 101 ? -8.146 8.691 4.439 1.00 91.75 101 LYS A C 1
ATOM 790 O O . LYS A 1 101 ? -8.167 9.343 3.397 1.00 91.75 101 LYS A O 1
ATOM 795 N N . HIS A 1 102 ? -7.564 7.493 4.537 1.00 90.31 102 HIS A N 1
ATOM 796 C CA . HIS A 1 102 ? -6.928 6.801 3.416 1.00 90.31 102 HIS A CA 1
ATOM 797 C C . HIS A 1 102 ? -7.785 5.619 2.939 1.00 90.31 102 HIS A C 1
ATOM 799 O O . HIS A 1 102 ? -8.216 4.779 3.727 1.00 90.31 102 HIS A O 1
ATOM 805 N N . THR A 1 103 ? -8.014 5.537 1.625 1.00 90.56 103 THR A N 1
ATOM 806 C CA . THR A 1 103 ? -8.924 4.559 0.992 1.00 90.56 103 THR A CA 1
ATOM 807 C C . THR A 1 103 ? -8.247 3.254 0.571 1.00 90.56 103 THR A C 1
ATOM 809 O O . THR A 1 103 ? -8.889 2.378 -0.005 1.00 90.56 103 THR A O 1
ATOM 812 N N . THR A 1 104 ? -6.955 3.113 0.864 1.00 88.56 104 THR A N 1
ATOM 813 C CA . THR A 1 104 ? -6.115 1.946 0.558 1.00 88.56 104 THR A CA 1
ATOM 814 C C . THR A 1 104 ? -5.557 1.290 1.830 1.00 88.56 104 THR A C 1
ATOM 816 O O . THR A 1 104 ? -4.338 1.102 1.948 1.00 88.56 104 THR A O 1
ATOM 819 N N . PRO A 1 105 ? -6.397 0.966 2.833 1.00 89.62 105 PRO A N 1
ATOM 820 C CA . PRO A 1 105 ? -5.907 0.329 4.041 1.00 89.62 105 PRO A CA 1
ATOM 821 C C . PRO A 1 105 ? -5.511 -1.134 3.782 1.00 89.62 105 PRO A C 1
ATOM 823 O O . PRO A 1 105 ? -6.092 -1.831 2.951 1.00 89.62 105 PRO A O 1
ATOM 826 N N . VAL A 1 106 ? -4.522 -1.617 4.528 1.00 85.88 106 VAL A N 1
ATOM 827 C CA . VAL A 1 106 ? -4.043 -3.000 4.474 1.00 85.88 106 VAL A CA 1
ATOM 828 C C . VAL A 1 106 ? -4.895 -3.856 5.410 1.00 85.88 106 VAL A C 1
ATOM 830 O O . VAL A 1 106 ? -4.968 -3.593 6.615 1.00 85.88 106 VAL A O 1
ATOM 833 N N . ALA A 1 107 ? -5.522 -4.897 4.862 1.00 84.44 107 ALA A N 1
ATOM 834 C CA . ALA A 1 107 ? -6.359 -5.822 5.620 1.00 84.44 107 ALA A CA 1
ATOM 835 C C . ALA A 1 107 ? -5.604 -6.454 6.806 1.00 84.44 107 ALA A C 1
ATOM 837 O O . ALA A 1 107 ? -4.412 -6.751 6.714 1.00 84.44 107 ALA A O 1
ATOM 838 N N . GLY A 1 108 ? -6.303 -6.655 7.927 1.00 82.56 108 GLY A N 1
ATOM 839 C CA . GLY A 1 108 ? -5.738 -7.273 9.133 1.00 82.56 108 GLY A CA 1
ATOM 840 C C . GLY A 1 108 ? -4.754 -6.397 9.919 1.00 82.56 108 GLY A C 1
ATOM 841 O O . GLY A 1 108 ? -4.092 -6.895 10.825 1.00 82.56 108 GLY A O 1
ATOM 842 N N . THR A 1 109 ? -4.634 -5.104 9.593 1.00 84.94 109 THR A N 1
ATOM 843 C CA . THR A 1 109 ? -3.755 -4.164 10.320 1.00 84.94 109 THR A CA 1
ATOM 844 C C . THR A 1 109 ? -4.504 -3.186 11.224 1.00 84.94 109 THR A C 1
ATOM 846 O O . THR A 1 109 ? -3.885 -2.298 11.814 1.00 84.94 109 THR A O 1
ATOM 849 N N . PHE A 1 110 ? -5.826 -3.329 11.319 1.00 89.06 110 PHE A N 1
ATOM 850 C CA . PHE A 1 110 ? -6.691 -2.435 12.074 1.00 89.06 110 PHE A CA 1
ATOM 851 C C . PHE A 1 110 ? -6.631 -2.731 13.571 1.00 89.06 110 PHE A C 1
ATOM 853 O O . PHE A 1 110 ? -6.656 -3.878 14.014 1.00 89.06 110 PHE A O 1
ATOM 860 N N . PHE A 1 111 ? -6.587 -1.667 14.359 1.00 91.50 111 PHE A N 1
ATOM 861 C CA . PHE A 1 111 ? -6.727 -1.705 15.802 1.00 91.50 111 PHE A CA 1
ATOM 862 C C . PHE A 1 111 ? -7.640 -0.561 16.219 1.00 91.50 111 PHE A C 1
ATOM 864 O O . PHE A 1 111 ? -7.296 0.610 16.040 1.00 91.50 111 PHE A O 1
ATOM 871 N N . LEU A 1 112 ? -8.812 -0.908 16.744 1.00 93.38 112 LEU A N 1
ATOM 872 C CA . LEU A 1 112 ? -9.808 0.053 17.193 1.00 93.38 112 LEU A CA 1
ATOM 873 C C . LEU A 1 112 ? -10.024 -0.076 18.696 1.00 93.38 112 LEU A C 1
ATOM 875 O O . LEU A 1 112 ? -10.161 -1.179 19.227 1.00 93.38 112 LEU A O 1
ATOM 879 N N . GLN A 1 113 ? -10.085 1.066 19.367 1.00 93.31 113 GLN A N 1
ATOM 880 C CA . GLN A 1 113 ? -10.324 1.170 20.799 1.00 93.31 113 GLN A CA 1
ATOM 881 C C . GLN A 1 113 ? -11.292 2.321 21.069 1.00 93.31 113 GLN A C 1
ATOM 883 O O . GLN A 1 113 ? -11.159 3.420 20.522 1.00 93.31 113 GLN A O 1
ATOM 888 N N . ASP A 1 114 ? -12.288 2.074 21.916 1.00 92.75 114 ASP A N 1
ATOM 889 C CA . ASP A 1 114 ? -13.243 3.108 22.309 1.00 92.75 114 ASP A CA 1
ATOM 890 C C . ASP A 1 114 ? -12.689 4.033 23.408 1.00 92.75 114 ASP A C 1
ATOM 892 O O . ASP A 1 114 ? -11.584 3.849 23.924 1.00 92.75 114 ASP A O 1
ATOM 896 N N . SER A 1 115 ? -13.430 5.079 23.769 1.00 90.00 115 SER A N 1
ATOM 897 C CA . SER A 1 115 ? -13.015 6.021 24.819 1.00 90.00 115 SER A CA 1
ATOM 898 C C . SER A 1 115 ? -12.935 5.417 26.225 1.00 90.00 115 SER A C 1
ATOM 900 O O . SER A 1 115 ? -12.369 6.046 27.113 1.00 90.00 115 SER A O 1
ATOM 902 N N . THR A 1 116 ? -13.488 4.220 26.442 1.00 90.06 116 THR A N 1
ATOM 903 C CA . THR A 1 116 ? -13.387 3.488 27.719 1.00 90.06 116 THR A CA 1
ATOM 904 C C . THR A 1 116 ? -12.157 2.584 27.783 1.00 90.06 116 THR A C 1
ATOM 906 O O . THR A 1 116 ? -11.838 2.042 28.836 1.00 90.06 116 THR A O 1
ATOM 909 N N . GLY A 1 117 ? -11.447 2.443 26.664 1.00 85.88 117 GLY A N 1
ATOM 910 C CA . GLY A 1 117 ? -10.290 1.576 26.530 1.00 85.88 117 GLY A CA 1
ATOM 911 C C . GLY A 1 117 ? -10.612 0.147 26.106 1.00 85.88 117 GLY A C 1
ATOM 912 O O . GLY A 1 117 ? -9.721 -0.700 26.101 1.00 85.88 117 GLY A O 1
ATOM 913 N N . THR A 1 118 ? -11.855 -0.123 25.706 1.00 92.31 118 THR A N 1
ATOM 914 C CA . THR A 1 118 ? -12.246 -1.430 25.180 1.00 92.31 118 THR A CA 1
ATOM 915 C C . THR A 1 118 ? -11.710 -1.587 23.762 1.00 92.31 118 THR A C 1
ATOM 917 O O . THR A 1 118 ? -12.039 -0.790 22.882 1.00 92.31 118 THR A O 1
ATOM 920 N N . VAL A 1 119 ? -10.895 -2.621 23.542 1.00 93.25 119 VAL A N 1
ATOM 921 C CA . VAL A 1 119 ? -10.439 -3.021 22.204 1.00 93.25 119 VAL A CA 1
ATOM 922 C C . VAL A 1 119 ? -11.592 -3.704 21.475 1.00 93.25 119 VAL A C 1
ATOM 924 O O . VAL A 1 119 ? -12.242 -4.593 22.027 1.00 93.25 119 VAL A O 1
ATOM 927 N N . MET A 1 120 ? -11.857 -3.271 20.246 1.00 94.06 120 MET A N 1
ATOM 928 C CA . MET A 1 120 ? -12.932 -3.807 19.415 1.00 94.06 120 MET A CA 1
ATOM 929 C C . MET A 1 120 ? -12.450 -4.993 18.569 1.00 94.06 120 MET A C 1
ATOM 931 O O . MET A 1 120 ? -11.277 -5.081 18.205 1.00 94.06 120 MET A O 1
ATOM 935 N N . THR A 1 121 ? -13.367 -5.895 18.230 1.00 95.31 121 THR A N 1
ATOM 936 C CA . THR A 1 121 ? -13.106 -7.098 17.429 1.00 95.31 121 THR A CA 1
ATOM 937 C C . THR A 1 121 ? -13.380 -6.837 15.946 1.00 95.31 121 THR A C 1
ATOM 939 O O . THR A 1 121 ? -14.457 -6.359 15.592 1.00 95.31 121 THR A O 1
ATOM 942 N N . ASP A 1 122 ? -12.413 -7.163 15.086 1.00 93.88 122 ASP A N 1
ATOM 943 C CA . ASP A 1 122 ? -12.565 -7.108 13.626 1.00 93.88 122 ASP A CA 1
ATOM 944 C C . ASP A 1 122 ? -13.347 -8.334 13.132 1.00 93.88 122 ASP A C 1
ATOM 946 O O . ASP A 1 122 ? -12.944 -9.470 13.391 1.00 93.88 122 ASP A O 1
ATOM 950 N N . VAL A 1 123 ? -14.455 -8.110 12.421 1.00 95.69 123 VAL A N 1
ATOM 951 C CA . VAL A 1 123 ? -15.262 -9.166 11.782 1.00 95.69 123 VAL A CA 1
ATOM 952 C C . VAL A 1 123 ? -15.281 -9.060 10.254 1.00 95.69 123 VAL A C 1
ATOM 954 O O . VAL A 1 123 ? -16.146 -9.638 9.598 1.00 95.69 123 VAL A O 1
ATOM 957 N N . SER A 1 124 ? -14.349 -8.315 9.658 1.00 91.19 124 SER A N 1
ATOM 958 C CA . SER A 1 124 ? -14.268 -8.110 8.207 1.00 91.19 124 SER A CA 1
ATOM 959 C C . SER A 1 124 ? -14.100 -9.425 7.430 1.00 91.19 124 SER A C 1
ATOM 961 O O . SER A 1 124 ? -13.335 -10.292 7.855 1.00 91.19 124 SER A O 1
ATOM 963 N N . PRO A 1 125 ? -14.756 -9.590 6.260 1.00 87.62 125 PRO A N 1
ATOM 964 C CA . PRO A 1 125 ? -15.652 -8.650 5.566 1.00 87.62 125 PRO A CA 1
ATOM 965 C C . PRO A 1 125 ? -17.134 -8.735 6.006 1.00 87.62 125 PRO A C 1
ATOM 967 O O . PRO A 1 125 ? -18.015 -8.277 5.281 1.00 87.62 125 PRO A O 1
ATOM 970 N N . GLY A 1 126 ? -17.432 -9.357 7.149 1.00 90.56 126 GLY A N 1
ATOM 971 C CA . GLY A 1 126 ? -18.786 -9.519 7.683 1.00 90.56 126 GLY A CA 1
ATOM 972 C C . GLY A 1 126 ? -19.417 -8.231 8.226 1.00 90.56 126 GLY A C 1
ATOM 973 O O . GLY A 1 126 ? -18.840 -7.145 8.170 1.00 90.56 126 GLY A O 1
ATOM 974 N N . ALA A 1 127 ? -20.633 -8.355 8.759 1.00 90.94 127 ALA A N 1
ATOM 975 C CA . ALA A 1 127 ? -21.328 -7.269 9.447 1.00 90.94 127 ALA A CA 1
ATOM 976 C C . ALA A 1 127 ? -21.186 -7.427 10.974 1.00 90.94 127 ALA A C 1
ATOM 978 O O . ALA A 1 127 ? -21.339 -8.550 11.460 1.00 90.94 127 ALA A O 1
ATOM 979 N N . PRO A 1 128 ? -20.946 -6.342 11.734 1.00 95.19 128 PRO A N 1
ATOM 980 C CA . PRO A 1 128 ? -20.920 -6.387 13.196 1.00 95.19 128 PRO A CA 1
ATOM 981 C C . PRO A 1 128 ? -22.247 -6.892 13.770 1.00 95.19 128 PRO A C 1
ATOM 983 O O . PRO A 1 128 ? -23.296 -6.287 13.534 1.00 95.19 128 PRO A O 1
ATOM 986 N N . ALA A 1 129 ? -22.202 -7.973 14.545 1.00 94.88 129 ALA A N 1
ATOM 987 C CA . ALA A 1 129 ? -23.351 -8.566 15.226 1.00 94.88 129 ALA A CA 1
ATOM 988 C C . ALA A 1 129 ? -23.378 -8.232 16.728 1.00 94.88 129 ALA A C 1
ATOM 990 O O . ALA A 1 129 ? -24.436 -8.310 17.354 1.00 94.88 129 ALA A O 1
ATOM 991 N N . ALA A 1 130 ? -22.239 -7.836 17.306 1.00 95.38 130 ALA A N 1
ATOM 992 C CA . ALA A 1 130 ? -22.116 -7.442 18.706 1.00 95.38 130 ALA A CA 1
ATOM 993 C C . ALA A 1 130 ? -21.615 -5.999 18.884 1.00 95.38 130 ALA A C 1
ATOM 995 O O . ALA A 1 130 ? -20.952 -5.419 18.029 1.00 95.38 130 ALA A O 1
ATOM 996 N N . VAL A 1 131 ? -21.900 -5.420 20.057 1.00 92.81 131 VAL A N 1
ATOM 997 C CA . VAL A 1 131 ? -21.619 -4.010 20.397 1.00 92.81 131 VAL A CA 1
ATOM 998 C C . VAL A 1 131 ? -20.153 -3.612 20.189 1.00 92.81 131 VAL A C 1
ATOM 1000 O O . VAL A 1 131 ? -19.882 -2.484 19.792 1.00 92.81 131 VAL A O 1
ATOM 1003 N N . ASN A 1 132 ? -19.204 -4.509 20.457 1.00 93.69 132 ASN A N 1
ATOM 1004 C CA . ASN A 1 132 ? -17.768 -4.230 20.356 1.00 93.69 132 ASN A CA 1
ATOM 1005 C C . ASN A 1 132 ? -17.138 -4.797 19.076 1.00 93.69 132 ASN A C 1
ATOM 1007 O O . ASN A 1 132 ? -15.926 -4.976 19.029 1.00 93.69 132 ASN A O 1
ATOM 1011 N N . GLU A 1 133 ? -17.938 -5.070 18.049 1.00 95.19 133 GLU A N 1
ATOM 1012 C CA . GLU A 1 133 ? -17.456 -5.506 16.740 1.00 95.19 133 GLU A CA 1
ATOM 1013 C C . GLU A 1 133 ? -17.457 -4.350 15.735 1.00 95.19 133 GLU A C 1
ATOM 1015 O O . GLU A 1 133 ? -18.266 -3.417 15.811 1.00 95.19 133 GLU A O 1
ATOM 1020 N N . TYR A 1 134 ? -16.545 -4.425 14.772 1.00 96.06 134 TYR A N 1
ATOM 1021 C CA . TYR A 1 134 ? -16.491 -3.544 13.612 1.00 96.06 134 TYR A CA 1
ATOM 1022 C C . TYR A 1 134 ? -16.106 -4.343 12.368 1.00 96.06 134 TYR A C 1
ATOM 1024 O O . TYR A 1 134 ? -15.492 -5.406 12.461 1.00 96.06 134 TYR A O 1
ATOM 1032 N N . SER A 1 135 ? -16.441 -3.819 11.195 1.00 95.50 135 SER A N 1
ATOM 1033 C CA . SER A 1 135 ? -15.910 -4.329 9.934 1.00 95.50 135 SER A CA 1
ATOM 1034 C C . SER A 1 135 ? -15.392 -3.202 9.064 1.00 95.50 135 SER A C 1
ATOM 1036 O O . SER A 1 135 ? -15.825 -2.057 9.183 1.00 95.50 135 SER A O 1
ATOM 1038 N N . VAL A 1 136 ? -14.441 -3.517 8.196 1.00 95.12 136 VAL A N 1
ATOM 1039 C CA . VAL A 1 136 ? -13.798 -2.574 7.292 1.00 95.12 136 VAL A CA 1
ATOM 1040 C C . VAL A 1 136 ? -13.852 -3.133 5.880 1.00 95.12 136 VAL A C 1
ATOM 1042 O O . VAL A 1 136 ? -13.444 -4.261 5.607 1.00 95.12 136 VAL A O 1
ATOM 1045 N N . SER A 1 137 ? -14.377 -2.330 4.959 1.00 93.62 137 SER A N 1
ATOM 1046 C CA . SER A 1 137 ? -14.341 -2.651 3.532 1.00 93.62 137 SER A CA 1
ATOM 1047 C C . SER A 1 137 ? -12.951 -2.411 2.935 1.00 93.62 137 SER A C 1
ATOM 1049 O O . SER A 1 137 ? -12.139 -1.665 3.481 1.00 93.62 137 SER A O 1
ATOM 1051 N N . VAL A 1 138 ? -12.705 -2.963 1.743 1.00 88.75 138 VAL A N 1
ATOM 1052 C CA . VAL A 1 138 ? -11.454 -2.745 0.989 1.00 88.75 138 VAL A CA 1
ATOM 1053 C C . VAL A 1 138 ? -11.169 -1.253 0.746 1.00 88.75 138 VAL A C 1
ATOM 1055 O O . VAL A 1 138 ? -10.012 -0.857 0.702 1.00 88.75 138 VAL A O 1
ATOM 1058 N N . GLY A 1 139 ? -12.206 -0.414 0.636 1.00 89.94 139 GLY A N 1
ATOM 1059 C CA . GLY A 1 139 ? -12.076 1.037 0.442 1.00 89.94 139 GLY A CA 1
ATOM 1060 C C . GLY A 1 139 ? -11.913 1.855 1.729 1.00 89.94 139 GLY A C 1
ATOM 1061 O O . GLY A 1 139 ? -11.987 3.083 1.682 1.00 89.94 139 GLY A O 1
ATOM 1062 N N . GLY A 1 140 ? -11.759 1.209 2.889 1.00 92.38 140 GLY A N 1
ATOM 1063 C CA . GLY A 1 140 ? -11.613 1.894 4.178 1.00 92.38 140 GLY A CA 1
ATOM 1064 C C . GLY A 1 140 ? -12.909 2.450 4.767 1.00 92.38 140 GLY A C 1
ATOM 1065 O O . GLY A 1 140 ? -12.862 3.320 5.630 1.00 92.38 140 GLY A O 1
ATOM 1066 N N . LEU A 1 141 ? -14.073 1.961 4.335 1.00 94.81 141 LEU A N 1
ATOM 1067 C CA . LEU A 1 141 ? -15.326 2.239 5.041 1.00 94.81 141 LEU A CA 1
ATOM 1068 C C . LEU A 1 141 ? -15.435 1.318 6.260 1.00 94.81 141 LEU A C 1
ATOM 1070 O O . LEU A 1 141 ? -15.580 0.105 6.090 1.00 94.81 141 LEU A O 1
ATOM 1074 N N . VAL A 1 142 ? -15.368 1.896 7.457 1.00 95.62 142 VAL A N 1
ATOM 1075 C CA . VAL A 1 142 ? -15.571 1.216 8.740 1.00 95.62 142 VAL A CA 1
ATOM 1076 C C . VAL A 1 142 ? -17.059 1.219 9.075 1.00 95.62 142 VAL A C 1
ATOM 1078 O O . VAL A 1 142 ? -17.701 2.269 9.053 1.00 95.62 142 VAL A O 1
ATOM 1081 N N . THR A 1 143 ? -17.605 0.057 9.410 1.00 96.06 143 THR A N 1
ATOM 1082 C CA . THR A 1 143 ? -18.989 -0.127 9.858 1.00 96.06 143 THR A CA 1
ATOM 1083 C C . THR A 1 143 ? -18.988 -0.542 11.321 1.00 96.06 143 THR A C 1
ATOM 1085 O O . THR A 1 143 ? -18.297 -1.489 11.697 1.00 96.06 143 THR A O 1
ATOM 1088 N N . PHE A 1 144 ? -19.772 0.156 12.141 1.00 96.25 144 PHE A N 1
ATOM 1089 C CA . PHE A 1 144 ? -19.937 -0.143 13.561 1.00 96.25 144 PHE A CA 1
ATOM 1090 C C . PHE A 1 144 ? -21.292 -0.789 13.838 1.00 96.25 144 PHE A C 1
ATOM 1092 O O . PHE A 1 144 ? -22.264 -0.581 13.109 1.00 96.25 144 PHE A O 1
ATOM 1099 N N . HIS A 1 145 ? -21.382 -1.530 14.940 1.00 95.38 145 HIS A N 1
ATOM 1100 C CA . HIS A 1 145 ? -22.670 -1.981 15.452 1.00 95.38 145 HIS A CA 1
ATOM 1101 C C . HIS A 1 145 ? -23.549 -0.782 15.858 1.00 95.38 145 HIS A C 1
ATOM 1103 O O . HIS A 1 145 ? -23.074 0.168 16.485 1.00 95.38 145 HIS A O 1
ATOM 1109 N N . SER A 1 146 ? -24.851 -0.838 15.56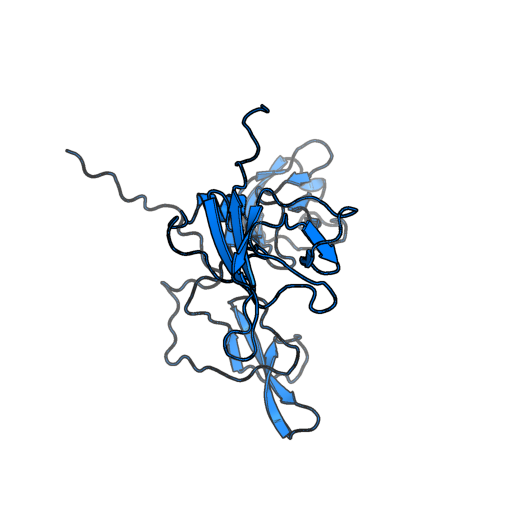7 1.00 94.38 146 SER A N 1
ATOM 1110 C CA . SER A 1 146 ? -25.801 0.265 15.805 1.00 94.38 146 SER A CA 1
ATOM 1111 C C . SER A 1 146 ? -25.846 0.740 17.263 1.00 94.38 146 SER A C 1
ATOM 1113 O O . SER A 1 146 ? -26.014 1.926 17.530 1.00 94.38 146 SER A O 1
ATOM 1115 N N . ALA A 1 147 ? -25.620 -0.158 18.225 1.00 94.12 147 ALA A N 1
ATOM 1116 C CA . ALA A 1 147 ? -25.544 0.184 19.649 1.00 94.12 147 ALA A CA 1
ATOM 1117 C C . ALA A 1 147 ? -24.327 1.050 20.043 1.00 94.12 147 ALA A C 1
ATOM 1119 O O . ALA A 1 147 ? -24.282 1.540 21.168 1.00 94.12 147 ALA A O 1
ATOM 1120 N N . LYS A 1 148 ? -23.341 1.249 19.155 1.00 93.88 148 LYS A N 1
ATOM 1121 C CA . LYS A 1 148 ? -22.246 2.217 19.348 1.00 93.88 148 LYS A CA 1
ATOM 1122 C C . LYS A 1 148 ? -22.597 3.617 18.834 1.00 93.88 148 LYS A C 1
ATOM 1124 O O . LYS A 1 148 ? -21.745 4.492 18.897 1.00 93.88 148 LYS A O 1
ATOM 1129 N N . ALA A 1 149 ? -23.819 3.857 18.354 1.00 94.06 149 ALA A N 1
ATOM 1130 C CA . ALA A 1 149 ? -24.294 5.177 17.942 1.00 94.06 149 ALA A CA 1
ATOM 1131 C C . ALA A 1 149 ? -23.982 6.262 18.993 1.00 94.06 149 ALA A C 1
ATOM 1133 O O . ALA A 1 149 ? -24.367 6.146 20.155 1.00 94.06 149 ALA A O 1
ATOM 1134 N N . GLY A 1 150 ? -23.281 7.321 18.582 1.00 92.38 150 GLY A N 1
ATOM 1135 C CA . GLY A 1 150 ? -22.864 8.423 19.454 1.00 92.38 150 GLY A CA 1
ATOM 1136 C C . GLY A 1 150 ? -21.667 8.126 20.366 1.00 92.38 150 GLY A C 1
ATOM 1137 O O . GLY A 1 150 ? -21.224 9.028 21.075 1.00 92.38 150 GLY A O 1
ATOM 1138 N N . ALA A 1 151 ? -21.122 6.905 20.360 1.00 93.38 151 ALA A N 1
ATOM 1139 C CA . ALA A 1 151 ? -19.916 6.578 21.112 1.00 93.38 151 ALA A CA 1
ATOM 1140 C C . ALA A 1 151 ? -18.664 7.142 20.427 1.00 93.38 151 ALA A C 1
ATOM 1142 O O . ALA A 1 151 ? -18.553 7.157 19.198 1.00 93.38 151 ALA A O 1
ATOM 1143 N N . THR A 1 152 ? -17.689 7.557 21.235 1.00 94.19 152 THR A N 1
ATOM 1144 C CA . THR A 1 152 ? -16.382 8.002 20.747 1.00 94.19 152 THR A CA 1
ATOM 1145 C C . THR A 1 152 ? -15.442 6.811 20.603 1.00 94.19 152 THR A C 1
ATOM 1147 O O . THR A 1 152 ? -15.150 6.105 21.572 1.00 94.19 152 THR A O 1
ATOM 1150 N N . ILE A 1 153 ? -14.917 6.624 19.396 1.00 95.56 153 ILE A N 1
ATOM 1151 C CA . ILE A 1 153 ? -13.794 5.736 19.115 1.00 95.56 153 ILE A CA 1
ATOM 1152 C C . ILE A 1 153 ? -12.522 6.564 19.270 1.00 95.56 153 ILE A C 1
ATOM 1154 O O . ILE A 1 153 ? -12.253 7.471 18.480 1.00 95.56 153 ILE A O 1
ATOM 1158 N N . SER A 1 154 ? -11.783 6.299 20.347 1.00 91.31 154 SER A N 1
ATOM 1159 C CA . SER A 1 154 ? -10.645 7.123 20.762 1.00 91.31 154 SER A CA 1
ATOM 1160 C C . SER A 1 154 ? -9.401 6.875 19.917 1.00 91.31 154 SER A C 1
ATOM 1162 O O . SER A 1 154 ? -8.590 7.784 19.747 1.00 91.31 154 SER A O 1
ATOM 1164 N N . LEU A 1 155 ? -9.265 5.664 19.377 1.00 90.00 155 LEU A N 1
ATOM 1165 C CA . LEU A 1 155 ? -8.122 5.254 18.581 1.00 90.00 155 LEU A CA 1
ATOM 1166 C C . LEU A 1 155 ? -8.573 4.307 17.471 1.00 90.00 155 LEU A C 1
ATOM 1168 O O . LEU A 1 155 ? -9.106 3.234 17.736 1.00 90.00 155 LEU A O 1
ATOM 1172 N N . ILE A 1 156 ? -8.307 4.704 16.234 1.00 91.94 156 ILE A N 1
ATOM 1173 C CA . ILE A 1 156 ? -8.356 3.880 15.031 1.00 91.94 156 ILE A CA 1
ATOM 1174 C C . ILE A 1 156 ? -6.942 3.891 14.460 1.00 91.94 156 ILE A C 1
ATOM 1176 O O . ILE A 1 156 ? -6.512 4.890 13.892 1.00 91.94 156 ILE A O 1
ATOM 1180 N N . ARG A 1 157 ? -6.196 2.802 14.632 1.00 91.62 157 ARG A N 1
ATOM 1181 C CA . ARG A 1 157 ? -4.854 2.635 14.065 1.00 91.62 157 ARG A CA 1
ATOM 1182 C C . ARG A 1 157 ? -4.921 1.637 12.921 1.00 91.62 157 ARG A C 1
ATOM 1184 O O . ARG A 1 157 ? -5.482 0.560 13.090 1.00 91.62 157 ARG A O 1
ATOM 1191 N N . TYR A 1 158 ? -4.332 1.968 11.780 1.00 87.94 158 TYR A N 1
ATOM 1192 C CA . TYR A 1 158 ? -4.279 1.061 10.634 1.00 87.94 158 TYR A CA 1
ATOM 1193 C C . TYR A 1 158 ? -3.058 1.332 9.762 1.00 87.94 158 TYR A C 1
ATOM 1195 O O . TYR A 1 158 ? -2.437 2.391 9.845 1.00 87.94 158 TYR A O 1
ATOM 1203 N N . THR A 1 159 ? -2.692 0.352 8.937 1.00 86.06 159 THR A N 1
ATOM 1204 C CA . THR A 1 159 ? -1.682 0.540 7.889 1.00 86.06 159 THR A CA 1
ATOM 1205 C C . THR A 1 159 ? -2.370 0.842 6.571 1.00 86.06 15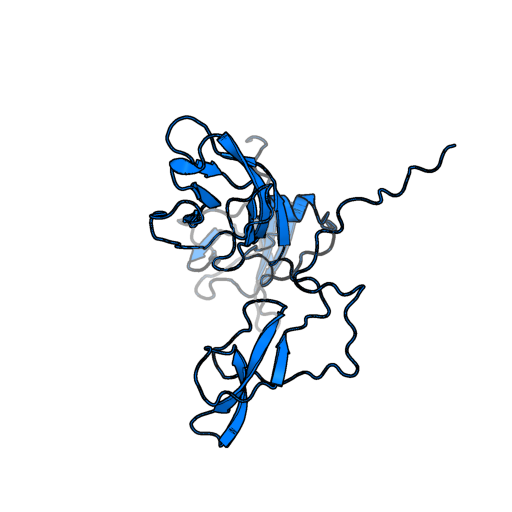9 THR A C 1
ATOM 1207 O O . THR A 1 159 ? -3.388 0.227 6.269 1.00 86.06 159 THR A O 1
ATOM 1210 N N . TYR A 1 160 ? -1.809 1.732 5.764 1.00 85.50 160 TYR A N 1
ATOM 1211 C CA . TYR A 1 160 ? -2.271 2.010 4.412 1.00 85.50 160 TYR A CA 1
ATOM 1212 C C . TYR A 1 160 ? -1.108 2.052 3.424 1.00 85.50 160 TYR A C 1
ATOM 1214 O O . TYR A 1 160 ? 0.036 2.365 3.778 1.00 85.50 160 TYR A O 1
ATOM 1222 N N . THR A 1 161 ? -1.423 1.738 2.170 1.00 83.31 161 THR A N 1
ATOM 1223 C CA . THR A 1 161 ? -0.499 1.903 1.050 1.00 83.31 161 THR A CA 1
ATOM 1224 C C . THR A 1 161 ? -0.747 3.270 0.419 1.00 83.31 161 THR A C 1
ATOM 1226 O O . THR A 1 161 ? -1.797 3.459 -0.196 1.00 83.31 161 THR A O 1
ATOM 1229 N N . PRO A 1 162 ? 0.169 4.241 0.564 1.00 80.75 162 PRO A N 1
ATOM 1230 C CA . PRO A 1 162 ? -0.047 5.586 0.050 1.00 80.75 162 PRO A CA 1
ATOM 1231 C C . PRO A 1 162 ? -0.169 5.578 -1.473 1.00 80.75 162 PRO A C 1
ATOM 1233 O O . PRO A 1 162 ? 0.516 4.839 -2.186 1.00 80.75 162 PRO A O 1
ATOM 1236 N N . THR A 1 163 ? -1.029 6.449 -1.979 1.00 80.69 163 THR A N 1
ATOM 1237 C CA . THR A 1 163 ? -1.150 6.721 -3.406 1.00 80.69 163 THR A CA 1
ATOM 1238 C C . THR A 1 163 ? 0.101 7.428 -3.928 1.00 80.69 163 THR A C 1
ATOM 1240 O O . THR A 1 163 ? 0.837 8.093 -3.197 1.00 80.69 163 THR A O 1
ATOM 1243 N N . VAL A 1 164 ? 0.315 7.355 -5.241 1.00 73.19 164 VAL A N 1
ATOM 1244 C CA . VAL A 1 164 ? 1.387 8.097 -5.925 1.00 73.19 164 VAL A CA 1
ATOM 1245 C C . VAL A 1 164 ? 1.350 9.595 -5.599 1.00 73.19 164 VAL A C 1
ATOM 1247 O O . VAL A 1 164 ? 2.396 10.210 -5.400 1.00 73.19 164 VAL A O 1
ATOM 1250 N N . ALA A 1 165 ? 0.154 10.189 -5.554 1.00 75.75 165 ALA A N 1
ATOM 1251 C CA . ALA A 1 165 ? -0.010 11.611 -5.276 1.00 75.75 165 ALA A CA 1
ATOM 1252 C C . ALA A 1 165 ? 0.447 11.964 -3.851 1.00 75.75 165 ALA A C 1
ATOM 1254 O O . ALA A 1 165 ? 1.181 12.934 -3.666 1.00 75.75 165 ALA A O 1
ATOM 1255 N N . GLU A 1 166 ? 0.083 11.143 -2.862 1.00 74.38 166 GLU A N 1
ATOM 1256 C CA . GLU A 1 166 ? 0.520 11.307 -1.470 1.00 74.38 166 GLU A CA 1
ATOM 1257 C C . GLU A 1 166 ? 2.033 11.124 -1.328 1.00 74.38 166 GLU A C 1
ATOM 1259 O O . GLU A 1 166 ? 2.688 11.904 -0.637 1.00 74.38 166 GLU A O 1
ATOM 1264 N N . LEU A 1 167 ? 2.616 10.146 -2.028 1.00 72.75 167 LEU A N 1
ATOM 1265 C CA . LEU A 1 167 ? 4.064 9.933 -2.029 1.00 72.75 167 LEU A CA 1
ATOM 1266 C C . LEU A 1 167 ? 4.831 11.111 -2.623 1.00 72.75 167 LEU A C 1
ATOM 1268 O O . LEU A 1 167 ? 5.838 11.516 -2.050 1.00 72.75 167 LEU A O 1
ATOM 1272 N N . ASN A 1 168 ? 4.350 11.685 -3.725 1.00 69.62 168 ASN A N 1
ATOM 1273 C CA . ASN A 1 168 ? 4.967 12.863 -4.335 1.00 69.62 168 ASN A CA 1
ATOM 1274 C C . ASN A 1 168 ? 4.862 14.108 -3.440 1.00 69.62 168 ASN A C 1
ATOM 1276 O O . ASN A 1 168 ? 5.770 14.936 -3.445 1.00 69.62 168 ASN A O 1
ATOM 1280 N N . ALA A 1 169 ? 3.777 14.237 -2.671 1.00 71.94 169 ALA A N 1
ATOM 1281 C CA . ALA A 1 169 ? 3.598 15.329 -1.716 1.00 71.94 169 ALA A CA 1
ATOM 1282 C C . ALA A 1 169 ? 4.486 15.177 -0.466 1.00 71.94 169 ALA A C 1
ATOM 1284 O O . ALA A 1 169 ? 4.993 16.169 0.053 1.00 71.94 169 ALA A O 1
ATOM 1285 N N . LEU A 1 170 ? 4.680 13.946 0.021 1.00 71.44 170 LEU A N 1
ATOM 1286 C CA . LEU A 1 170 ? 5.474 13.653 1.222 1.00 71.44 170 LEU A CA 1
ATOM 1287 C C . LEU A 1 170 ? 6.978 13.601 0.943 1.00 71.44 170 LEU A C 1
ATOM 1289 O O . LEU A 1 170 ? 7.785 14.071 1.745 1.00 71.44 170 LEU A O 1
ATOM 1293 N N . PHE A 1 171 ? 7.362 13.028 -0.193 1.00 63.06 171 PHE A N 1
ATOM 1294 C CA . PHE A 1 171 ? 8.744 12.875 -0.615 1.00 63.06 171 PHE A CA 1
ATOM 1295 C C . PHE A 1 171 ? 8.921 13.662 -1.902 1.00 63.06 171 PHE A C 1
ATOM 1297 O O . PHE A 1 171 ? 8.771 13.121 -2.996 1.00 63.06 171 PHE A O 1
ATOM 1304 N N . TYR A 1 172 ? 9.239 14.951 -1.760 1.00 54.09 172 TYR A N 1
ATOM 1305 C CA . TYR A 1 172 ? 9.640 15.794 -2.882 1.00 54.09 172 TYR A CA 1
ATOM 1306 C C . TYR A 1 172 ? 10.694 15.053 -3.710 1.00 54.09 172 TYR A C 1
ATOM 1308 O O . TYR A 1 172 ? 11.834 14.861 -3.274 1.00 54.09 172 TYR A O 1
ATOM 1316 N N . GLN A 1 173 ? 10.308 14.588 -4.897 1.00 52.75 173 GLN A N 1
ATOM 1317 C CA . GLN A 1 173 ? 11.251 13.924 -5.780 1.00 52.75 173 GLN A CA 1
ATOM 1318 C C . GLN A 1 173 ? 12.220 14.967 -6.328 1.00 52.75 173 GLN A C 1
ATOM 1320 O O . GLN A 1 173 ? 11.826 16.053 -6.757 1.00 52.75 173 GLN A O 1
ATOM 1325 N N . ARG A 1 174 ? 13.514 14.635 -6.329 1.00 43.09 174 ARG A N 1
ATOM 1326 C CA . ARG A 1 174 ? 14.493 15.447 -7.051 1.00 43.09 174 ARG A CA 1
ATOM 1327 C C . ARG A 1 174 ? 14.183 15.302 -8.546 1.00 43.09 174 ARG A C 1
ATOM 1329 O O . ARG A 1 174 ? 14.177 14.171 -9.027 1.00 43.09 174 ARG A O 1
ATOM 1336 N N . PRO A 1 175 ? 14.025 16.400 -9.302 1.00 49.19 175 PRO A N 1
ATOM 1337 C CA . PRO A 1 175 ? 13.719 16.348 -10.736 1.00 49.19 175 PRO A CA 1
ATOM 1338 C C . PRO A 1 175 ? 14.853 15.761 -11.601 1.00 49.19 175 PRO A C 1
ATOM 1340 O O . PRO A 1 175 ? 14.724 15.694 -12.815 1.00 49.19 175 PRO A O 1
ATOM 1343 N N . LEU A 1 176 ? 15.978 15.364 -10.996 1.00 44.78 176 LEU A N 1
ATOM 1344 C CA . LEU A 1 176 ? 17.232 15.062 -11.690 1.00 44.78 176 LEU A CA 1
ATOM 1345 C C . LEU A 1 176 ? 17.589 13.569 -11.744 1.00 44.78 176 LEU A C 1
ATOM 1347 O O . LEU A 1 176 ? 18.551 13.220 -12.418 1.00 44.78 176 LEU A O 1
ATOM 1351 N N . VAL A 1 177 ? 16.858 12.679 -11.059 1.00 47.25 177 VAL A N 1
ATOM 1352 C CA . VAL A 1 177 ? 17.130 11.230 -11.118 1.00 47.25 177 VAL A CA 1
ATOM 1353 C C . VAL A 1 177 ? 15.814 10.457 -11.169 1.00 47.25 177 VAL A C 1
ATOM 1355 O O . VAL A 1 177 ? 15.168 10.253 -10.142 1.00 47.25 177 VAL A O 1
ATOM 1358 N N . ALA A 1 178 ? 15.416 10.025 -12.367 1.00 49.28 178 ALA A N 1
ATOM 1359 C CA . ALA A 1 178 ? 14.299 9.104 -12.544 1.00 49.28 178 ALA A CA 1
ATOM 1360 C C . ALA A 1 178 ? 14.611 7.788 -11.810 1.00 49.28 178 ALA A C 1
ATOM 1362 O O . ALA A 1 178 ? 15.605 7.128 -12.116 1.00 49.28 178 ALA A O 1
ATOM 1363 N N . GLN A 1 179 ? 13.805 7.414 -10.813 1.00 46.66 179 GLN A N 1
ATOM 1364 C CA . GLN A 1 179 ? 13.971 6.118 -10.153 1.00 46.66 179 GLN A CA 1
ATOM 1365 C C . GLN A 1 179 ? 13.456 5.001 -11.067 1.00 46.66 179 GLN A C 1
ATOM 1367 O O . GLN A 1 179 ? 12.433 5.148 -11.732 1.00 46.66 179 GLN A O 1
ATOM 1372 N N . GLY A 1 180 ? 14.204 3.897 -11.116 1.00 47.38 180 GLY A N 1
ATOM 1373 C CA . GLY A 1 180 ? 13.920 2.744 -11.968 1.00 47.38 180 GLY A CA 1
ATOM 1374 C C . GLY A 1 180 ? 12.533 2.124 -11.747 1.00 47.38 180 GLY A C 1
ATOM 1375 O O . GLY A 1 180 ? 11.946 2.198 -10.668 1.00 47.38 180 GLY A O 1
ATOM 1376 N N . GLN A 1 181 ? 12.054 1.481 -12.813 1.00 45.00 181 GLN A N 1
ATOM 1377 C CA . GLN A 1 181 ? 10.682 1.038 -13.105 1.00 45.00 181 GLN A CA 1
ATOM 1378 C C . GLN A 1 181 ? 9.999 0.127 -12.060 1.00 45.00 181 GLN A C 1
ATOM 1380 O O . GLN A 1 181 ? 8.788 -0.065 -12.120 1.00 45.00 181 GLN A O 1
ATOM 1385 N N . THR A 1 182 ? 10.720 -0.428 -11.086 1.00 49.44 182 THR A N 1
ATOM 1386 C CA . THR A 1 182 ? 10.178 -1.420 -10.138 1.00 49.44 182 THR A CA 1
ATOM 1387 C C . THR A 1 182 ? 9.538 -0.831 -8.883 1.00 49.44 182 THR A C 1
ATOM 1389 O O . THR A 1 182 ? 8.891 -1.566 -8.142 1.00 49.44 182 THR A O 1
ATOM 1392 N N . ARG A 1 183 ? 9.683 0.474 -8.611 1.00 47.19 183 ARG A N 1
ATOM 1393 C CA . ARG A 1 183 ? 9.296 1.025 -7.299 1.00 47.19 183 ARG A CA 1
ATOM 1394 C C . ARG A 1 183 ? 7.857 1.551 -7.206 1.00 47.19 183 ARG A C 1
ATOM 1396 O O . ARG A 1 183 ? 7.356 1.644 -6.093 1.00 47.19 183 ARG A O 1
ATOM 1403 N N . LEU A 1 184 ? 7.205 1.905 -8.324 1.00 51.59 184 LEU A N 1
ATOM 1404 C CA . LEU A 1 184 ? 5.899 2.605 -8.325 1.00 51.59 184 LEU A CA 1
ATOM 1405 C C . LEU A 1 184 ? 4.967 2.277 -9.515 1.00 51.59 184 LEU A C 1
ATOM 1407 O O . LEU A 1 184 ? 4.016 3.017 -9.747 1.00 51.59 184 LEU A O 1
ATOM 1411 N N . ALA A 1 185 ? 5.234 1.224 -10.300 1.00 53.59 185 ALA A N 1
ATOM 1412 C CA . ALA A 1 185 ? 4.507 0.941 -11.553 1.00 53.59 185 ALA A CA 1
ATOM 1413 C C . ALA A 1 185 ? 4.450 2.147 -12.524 1.00 53.59 185 ALA A C 1
ATOM 1415 O O . ALA A 1 185 ? 3.488 2.338 -13.266 1.00 53.59 185 ALA A O 1
ATOM 1416 N N . GLN A 1 186 ? 5.494 2.979 -12.509 1.00 50.94 186 GLN A N 1
ATOM 1417 C CA . GLN A 1 186 ? 5.640 4.154 -13.365 1.00 50.94 186 GLN A CA 1
ATOM 1418 C C . GLN A 1 186 ? 6.767 3.942 -14.369 1.00 50.94 186 GLN A C 1
ATOM 1420 O O . GLN A 1 186 ? 7.790 3.334 -14.052 1.00 50.94 186 GLN A O 1
ATOM 1425 N N . VAL A 1 187 ? 6.591 4.494 -15.570 1.00 53.62 187 VAL A N 1
ATOM 1426 C CA . VAL A 1 187 ? 7.618 4.518 -16.613 1.00 53.62 187 VAL A CA 1
ATOM 1427 C C . VAL A 1 187 ? 8.060 5.967 -16.814 1.00 53.62 187 VAL A C 1
ATOM 1429 O O . VAL A 1 187 ? 7.214 6.809 -17.123 1.00 53.62 187 VAL A O 1
ATOM 1432 N N . PRO A 1 188 ? 9.355 6.293 -16.647 1.00 52.78 188 PRO A N 1
ATOM 1433 C CA . PRO A 1 188 ? 9.858 7.599 -17.044 1.00 52.78 188 PRO A CA 1
ATOM 1434 C C . PRO A 1 188 ? 9.788 7.718 -18.571 1.00 52.78 188 PRO A C 1
ATOM 1436 O O . PRO A 1 188 ? 10.312 6.870 -19.293 1.00 52.78 188 PRO A O 1
ATOM 1439 N N . VAL A 1 189 ? 9.132 8.768 -19.061 1.00 64.50 189 VAL A N 1
ATOM 1440 C CA . VAL A 1 189 ? 8.980 9.049 -20.493 1.00 64.50 189 VAL A CA 1
ATOM 1441 C C . VAL A 1 189 ? 9.836 10.265 -20.825 1.00 64.50 189 VAL A C 1
ATOM 1443 O O . VAL A 1 189 ? 9.654 11.329 -20.237 1.00 64.50 189 VAL A O 1
ATOM 1446 N N . ALA A 1 190 ? 10.776 10.115 -21.756 1.00 60.72 190 ALA A N 1
ATOM 1447 C CA . ALA A 1 190 ? 11.551 11.240 -22.266 1.00 60.72 190 ALA A CA 1
ATOM 1448 C C . ALA A 1 190 ? 10.651 12.123 -23.149 1.00 60.72 190 ALA A C 1
ATOM 1450 O O . ALA A 1 190 ? 10.167 11.667 -24.187 1.00 60.72 190 ALA A O 1
ATOM 1451 N N . THR A 1 191 ? 10.420 13.367 -22.721 1.00 64.69 191 THR A N 1
ATOM 1452 C CA . THR A 1 191 ? 9.560 14.347 -23.406 1.00 64.69 191 THR A CA 1
ATOM 1453 C C . THR A 1 191 ? 10.305 15.641 -23.723 1.00 64.69 191 THR A C 1
ATOM 1455 O O . THR A 1 191 ? 11.217 16.024 -22.994 1.00 64.69 191 THR A O 1
ATOM 1458 N N . GLY A 1 192 ? 9.851 16.371 -24.741 1.00 68.38 192 GLY A N 1
ATOM 1459 C CA . GLY A 1 192 ? 10.494 17.587 -25.242 1.00 68.38 192 GLY A CA 1
ATOM 1460 C C . GLY A 1 192 ? 11.358 17.262 -26.453 1.00 68.38 192 GLY A C 1
ATOM 1461 O O . GLY A 1 192 ? 11.063 16.299 -27.158 1.00 68.38 192 GLY A O 1
ATOM 1462 N N . HIS A 1 193 ? 12.403 18.054 -26.699 1.00 77.25 193 HIS A N 1
ATOM 1463 C CA . HIS A 1 193 ? 13.394 17.728 -27.721 1.00 77.25 193 HIS A CA 1
ATOM 1464 C C . HIS A 1 193 ? 14.306 16.611 -27.206 1.00 77.25 193 HIS A C 1
ATOM 1466 O O . HIS A 1 193 ? 14.995 16.783 -26.200 1.00 77.25 193 HIS A O 1
ATOM 1472 N N . CYS A 1 194 ? 14.276 15.459 -27.867 1.00 75.06 194 CYS A N 1
ATOM 1473 C CA . CYS A 1 194 ? 15.024 14.275 -27.473 1.00 75.06 194 CYS A CA 1
ATOM 1474 C C . CYS A 1 194 ? 15.709 13.655 -28.687 1.00 75.06 194 CYS A C 1
ATOM 1476 O O . CYS A 1 194 ? 15.126 13.584 -29.768 1.00 75.06 194 CYS A O 1
ATOM 1478 N N . GLU A 1 195 ? 16.914 13.141 -28.471 1.00 83.31 195 GLU A N 1
ATOM 1479 C CA . GLU A 1 195 ? 17.615 12.267 -29.405 1.00 83.31 195 GLU A CA 1
ATOM 1480 C C . GLU A 1 195 ? 17.820 10.919 -28.721 1.00 83.31 195 GLU A C 1
ATOM 1482 O O . GLU A 1 195 ? 18.369 10.846 -27.621 1.00 83.31 195 GLU A O 1
ATOM 1487 N N . ILE A 1 196 ? 17.325 9.850 -29.342 1.00 80.19 196 ILE A N 1
ATOM 1488 C CA . ILE A 1 196 ? 17.411 8.491 -28.809 1.00 80.19 196 ILE A CA 1
ATOM 1489 C C . ILE A 1 196 ? 18.066 7.586 -29.841 1.00 80.19 196 ILE A C 1
ATOM 1491 O O . ILE A 1 196 ? 17.661 7.556 -31.000 1.00 80.19 196 ILE A O 1
ATOM 1495 N N . PHE A 1 197 ? 19.025 6.792 -29.376 1.00 87.25 197 PHE A N 1
ATOM 1496 C CA . PHE A 1 197 ? 19.626 5.688 -30.113 1.00 87.25 197 PHE A CA 1
ATOM 1497 C C . PHE A 1 197 ? 19.128 4.387 -29.489 1.00 87.25 197 PHE A C 1
ATOM 1499 O O . PHE A 1 197 ? 19.362 4.133 -28.308 1.00 87.25 197 PHE A O 1
ATOM 1506 N N . THR A 1 198 ? 18.369 3.591 -30.242 1.00 83.19 198 THR A N 1
ATOM 1507 C CA . THR A 1 198 ? 17.672 2.422 -29.690 1.00 83.19 198 THR A CA 1
ATOM 1508 C C . THR A 1 198 ? 17.739 1.208 -30.604 1.00 83.19 198 THR A C 1
ATOM 1510 O O . THR A 1 198 ? 17.771 1.329 -31.825 1.00 83.19 198 THR A O 1
ATOM 1513 N N . THR A 1 199 ? 17.727 0.019 -30.005 1.00 88.38 199 THR A N 1
ATOM 1514 C CA . THR A 1 199 ? 17.503 -1.261 -30.697 1.00 88.38 199 THR A CA 1
ATOM 1515 C C . THR A 1 199 ? 16.017 -1.628 -30.781 1.00 88.38 199 THR A C 1
ATOM 1517 O O . THR A 1 199 ? 15.656 -2.623 -31.403 1.00 88.38 199 THR A O 1
ATOM 1520 N N . GLN A 1 200 ? 15.130 -0.828 -30.175 1.00 85.88 200 GLN A N 1
ATOM 1521 C CA . GLN A 1 200 ? 13.678 -1.046 -30.159 1.00 85.88 200 GLN A CA 1
ATOM 1522 C C . GLN A 1 200 ? 12.998 -0.462 -31.407 1.00 85.88 200 GLN A C 1
ATOM 1524 O O . GLN A 1 200 ? 12.150 0.429 -31.334 1.00 85.88 200 GLN A O 1
ATOM 1529 N N . TYR A 1 201 ? 13.374 -0.978 -32.573 1.00 87.06 201 TYR A N 1
ATOM 1530 C CA . TYR A 1 201 ? 12.752 -0.667 -33.860 1.00 87.06 201 TYR A CA 1
ATOM 1531 C C . TYR A 1 201 ? 12.353 -1.952 -34.595 1.00 87.06 201 TYR A C 1
ATOM 1533 O O . TYR A 1 201 ? 12.782 -3.058 -34.251 1.00 87.06 201 TYR A O 1
ATOM 1541 N N . ASP A 1 202 ? 11.458 -1.822 -35.567 1.00 90.50 202 ASP A N 1
ATOM 1542 C CA . ASP A 1 202 ? 11.006 -2.929 -36.403 1.00 90.50 202 ASP A CA 1
ATOM 1543 C C . ASP A 1 202 ? 12.049 -3.243 -37.484 1.00 90.50 202 ASP A C 1
ATOM 1545 O O . ASP A 1 202 ? 12.132 -2.576 -38.513 1.00 90.50 202 ASP A O 1
ATOM 1549 N N . THR A 1 203 ? 12.852 -4.282 -37.257 1.00 90.31 203 THR A N 1
ATOM 1550 C CA . THR A 1 203 ? 13.919 -4.711 -38.175 1.00 90.31 203 THR A CA 1
ATOM 1551 C C . THR A 1 203 ? 13.405 -5.224 -39.521 1.00 90.31 203 THR A C 1
ATOM 1553 O O . THR A 1 203 ? 14.199 -5.379 -40.446 1.00 90.31 203 THR A O 1
ATOM 1556 N N . SER A 1 204 ? 12.097 -5.481 -39.662 1.00 91.62 204 SER A N 1
ATOM 1557 C CA . SER A 1 204 ? 11.493 -5.850 -40.948 1.00 91.62 204 SER A CA 1
ATOM 1558 C C . SER A 1 204 ? 11.276 -4.653 -41.880 1.00 91.62 204 SER A C 1
ATOM 1560 O O . SER A 1 204 ? 10.974 -4.833 -43.060 1.00 91.62 204 SER A O 1
ATOM 1562 N N . LYS A 1 205 ? 11.419 -3.425 -41.367 1.00 89.81 205 LYS A N 1
ATOM 1563 C CA . LYS A 1 205 ? 11.203 -2.183 -42.111 1.00 89.81 205 LYS A CA 1
ATOM 1564 C C . LYS A 1 205 ? 12.525 -1.550 -42.529 1.00 89.81 205 LYS A C 1
ATOM 1566 O O . LYS A 1 205 ? 13.540 -1.648 -41.844 1.00 89.81 205 LYS A O 1
ATOM 1571 N N . THR A 1 206 ? 12.495 -0.844 -43.656 1.00 91.94 206 THR A N 1
ATOM 1572 C CA . THR A 1 206 ? 13.627 -0.042 -44.131 1.00 91.94 206 THR A CA 1
ATOM 1573 C C . THR A 1 206 ? 13.493 1.393 -43.632 1.00 91.94 206 THR A C 1
ATOM 1575 O O . THR A 1 206 ? 12.428 1.998 -43.759 1.00 91.94 206 THR A O 1
ATOM 1578 N N . TYR A 1 207 ? 14.584 1.937 -43.094 1.00 93.00 207 TYR A N 1
ATOM 1579 C CA . TYR A 1 207 ? 14.682 3.312 -42.604 1.00 93.00 207 TYR A CA 1
ATOM 1580 C C . TYR A 1 207 ? 15.625 4.118 -43.498 1.00 93.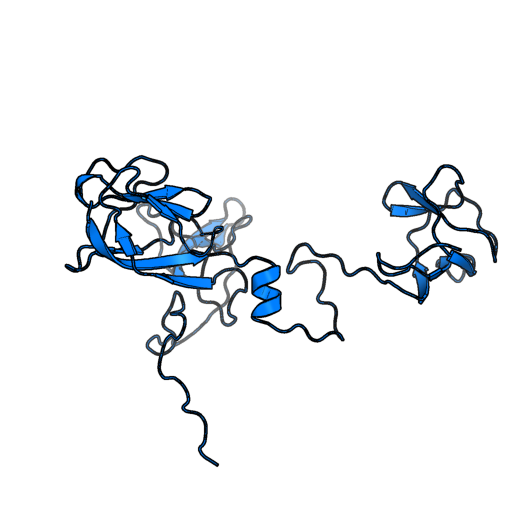00 207 TYR A C 1
ATOM 1582 O O . TYR A 1 207 ? 16.564 3.573 -44.075 1.00 93.00 207 TYR A O 1
ATOM 1590 N N . ALA A 1 208 ? 15.389 5.425 -43.588 1.00 94.06 208 ALA A N 1
ATOM 1591 C CA . ALA A 1 208 ? 16.253 6.366 -44.291 1.00 94.06 208 ALA A CA 1
ATOM 1592 C C . ALA A 1 208 ? 16.451 7.621 -43.437 1.00 94.06 208 ALA A C 1
ATOM 1594 O O . ALA A 1 208 ? 15.537 8.031 -42.722 1.00 94.06 208 ALA A O 1
ATOM 1595 N N . ILE A 1 209 ? 17.632 8.234 -43.513 1.00 94.12 209 ILE A N 1
ATOM 1596 C CA . ILE A 1 209 ? 17.930 9.480 -42.794 1.00 94.12 209 ILE A CA 1
ATOM 1597 C C . ILE A 1 209 ? 16.947 10.572 -43.242 1.00 94.12 209 ILE A C 1
ATOM 1599 O O . ILE A 1 209 ? 16.676 10.724 -44.432 1.00 94.12 209 ILE A O 1
ATOM 1603 N N . GLY A 1 210 ? 16.389 11.311 -42.283 1.00 89.44 210 GLY A N 1
ATOM 1604 C CA . GLY A 1 210 ? 15.380 12.349 -42.511 1.00 89.44 210 GLY A CA 1
ATOM 1605 C C . GLY A 1 210 ? 13.953 11.827 -42.715 1.00 89.44 210 GLY A C 1
ATOM 1606 O O . GLY A 1 210 ? 13.023 12.630 -42.789 1.00 89.44 210 GLY A O 1
ATOM 1607 N N . ALA A 1 211 ? 13.743 10.506 -42.772 1.00 89.56 211 ALA A N 1
ATOM 1608 C CA . ALA A 1 211 ? 12.404 9.935 -42.866 1.00 89.56 211 ALA A CA 1
ATOM 1609 C C . ALA A 1 211 ? 11.621 10.125 -41.560 1.00 89.56 211 ALA A C 1
ATOM 1611 O O . ALA A 1 211 ? 12.188 10.084 -40.464 1.00 89.56 211 ALA A O 1
ATOM 1612 N N . ARG A 1 212 ? 10.299 10.294 -41.683 1.00 87.31 212 ARG A N 1
ATOM 1613 C CA . ARG A 1 212 ? 9.384 10.302 -40.534 1.00 87.31 212 ARG A CA 1
ATOM 1614 C C . ARG A 1 212 ? 9.319 8.924 -39.887 1.00 87.31 212 ARG A C 1
ATOM 1616 O O . ARG A 1 212 ? 9.401 7.904 -40.569 1.00 87.31 212 ARG A O 1
ATOM 1623 N N . VAL A 1 213 ? 9.120 8.921 -38.575 1.00 83.88 213 VAL A N 1
ATOM 1624 C CA . VAL A 1 213 ? 9.005 7.706 -37.767 1.00 83.88 213 VAL A CA 1
ATOM 1625 C C . VAL A 1 213 ? 7.602 7.617 -37.167 1.00 83.88 213 VAL A C 1
ATOM 1627 O O . VAL A 1 213 ? 6.971 8.632 -36.877 1.00 83.88 213 VAL A O 1
ATOM 1630 N N . TYR A 1 214 ? 7.108 6.399 -36.986 1.00 85.56 214 TYR A N 1
ATOM 1631 C CA . TYR A 1 214 ? 5.781 6.096 -36.459 1.00 85.56 214 TYR A CA 1
ATOM 1632 C C . TYR A 1 214 ? 5.881 5.088 -35.305 1.00 85.56 214 TYR A C 1
ATOM 1634 O O . TYR A 1 214 ? 6.889 4.391 -35.161 1.00 85.56 214 TYR A O 1
ATOM 1642 N N . THR A 1 215 ? 4.840 5.008 -34.473 1.00 82.06 215 THR A N 1
ATOM 1643 C CA . THR A 1 215 ? 4.744 4.012 -33.389 1.00 82.06 215 THR A CA 1
ATOM 164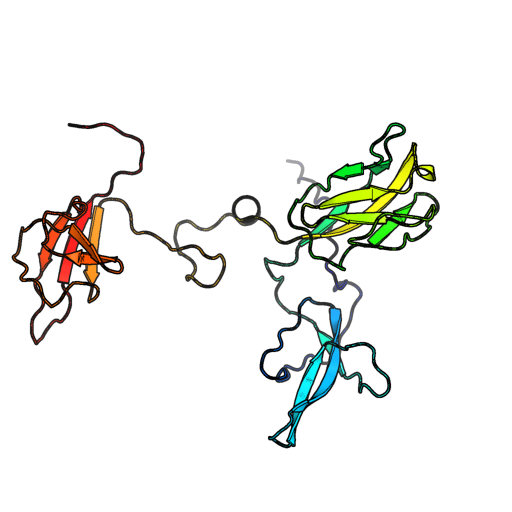4 C C . THR A 1 215 ? 4.104 2.718 -33.896 1.00 82.06 215 THR A C 1
ATOM 1646 O O . THR A 1 215 ? 2.948 2.691 -34.301 1.00 82.06 215 THR A O 1
ATOM 1649 N N . GLY A 1 216 ? 4.874 1.637 -33.915 1.00 77.25 216 GLY A N 1
ATOM 1650 C CA . GLY A 1 216 ? 4.459 0.326 -34.402 1.00 77.25 216 GLY A CA 1
ATOM 1651 C C . GLY A 1 216 ? 4.018 -0.629 -33.293 1.00 77.25 216 GLY A C 1
ATOM 1652 O O . GLY A 1 216 ? 3.934 -0.279 -32.112 1.00 77.25 216 GLY A O 1
ATOM 1653 N N . ALA A 1 217 ? 3.758 -1.877 -33.686 1.00 76.56 217 ALA A N 1
ATOM 1654 C CA . ALA A 1 217 ? 3.401 -2.949 -32.764 1.00 76.56 217 ALA A CA 1
ATOM 1655 C C . ALA A 1 217 ? 4.449 -3.123 -31.648 1.00 76.56 217 ALA A C 1
ATOM 1657 O O . ALA A 1 217 ? 5.651 -2.929 -31.851 1.00 76.56 217 ALA A O 1
ATOM 1658 N N . SER A 1 218 ? 3.976 -3.489 -30.454 1.00 73.00 218 SER A N 1
ATOM 1659 C CA . SER A 1 218 ? 4.806 -3.685 -29.256 1.00 73.00 218 SER A CA 1
ATOM 1660 C C . SER A 1 218 ? 5.659 -2.469 -28.860 1.00 73.00 218 SER A C 1
ATOM 1662 O O . SER A 1 218 ? 6.692 -2.629 -28.217 1.00 73.00 218 SER A O 1
ATOM 1664 N N . GLY A 1 219 ? 5.246 -1.255 -29.246 1.00 74.62 219 GLY A N 1
ATOM 1665 C CA . GLY A 1 219 ? 5.922 -0.012 -28.864 1.00 74.62 219 GLY A CA 1
ATOM 1666 C C . GLY A 1 219 ? 7.235 0.261 -29.605 1.00 74.62 219 GLY A C 1
ATOM 1667 O O . GLY A 1 219 ? 8.026 1.080 -29.145 1.00 74.62 219 GLY A O 1
ATOM 1668 N N . LYS A 1 220 ? 7.485 -0.413 -30.735 1.00 84.19 220 LYS A N 1
ATOM 1669 C CA . LYS A 1 220 ? 8.692 -0.214 -31.552 1.00 84.19 220 LYS A CA 1
ATOM 1670 C C . LYS A 1 220 ? 8.532 0.937 -32.536 1.00 84.19 220 LYS A C 1
ATOM 1672 O O . LYS A 1 220 ? 7.434 1.200 -33.019 1.00 84.19 220 LYS A O 1
ATOM 1677 N N . PHE A 1 221 ? 9.634 1.577 -32.914 1.00 84.50 221 PHE A N 1
ATOM 1678 C CA . PHE A 1 221 ? 9.622 2.510 -34.041 1.00 84.50 221 PHE A CA 1
ATOM 1679 C C . PHE A 1 221 ? 9.401 1.776 -35.366 1.00 84.50 221 PHE A C 1
ATOM 1681 O O . PHE A 1 221 ? 9.969 0.709 -35.580 1.00 84.50 221 PHE A O 1
ATOM 1688 N N . THR A 1 222 ? 8.620 2.357 -36.277 1.00 90.31 222 THR A N 1
ATOM 1689 C CA . THR A 1 222 ? 8.332 1.815 -37.617 1.00 90.31 222 THR A CA 1
ATOM 1690 C C . THR A 1 222 ? 8.264 2.931 -38.667 1.00 90.31 222 THR A C 1
ATOM 1692 O O . THR A 1 222 ? 8.205 4.113 -38.321 1.00 90.31 222 THR A O 1
ATOM 1695 N N . THR A 1 223 ? 8.279 2.564 -39.949 1.00 88.62 223 THR A N 1
ATOM 1696 C CA . THR A 1 223 ? 8.033 3.469 -41.090 1.00 88.62 223 THR A CA 1
ATOM 1697 C C . THR A 1 223 ? 6.634 3.307 -41.689 1.00 88.62 223 THR A C 1
ATOM 1699 O O . THR A 1 223 ? 6.318 3.927 -42.702 1.00 88.62 223 THR A O 1
ATOM 1702 N N . ASP A 1 224 ? 5.783 2.484 -41.070 1.00 85.44 224 ASP A N 1
ATOM 1703 C CA . ASP A 1 224 ? 4.404 2.296 -41.506 1.00 85.44 224 ASP A CA 1
ATOM 1704 C C . ASP A 1 224 ? 3.559 3.561 -41.298 1.00 85.44 224 ASP A C 1
ATOM 1706 O O . ASP A 1 224 ? 3.430 4.065 -40.184 1.00 85.44 224 ASP A O 1
ATOM 1710 N N . THR A 1 225 ? 2.959 4.066 -42.374 1.00 79.69 225 THR A N 1
ATOM 1711 C CA . THR A 1 225 ? 2.199 5.325 -42.359 1.00 79.69 225 THR A CA 1
ATOM 1712 C C . THR A 1 225 ? 0.774 5.172 -41.830 1.00 79.69 225 THR A C 1
ATOM 1714 O O . THR A 1 225 ? 0.119 6.181 -41.573 1.00 79.69 225 THR A O 1
ATOM 1717 N N . THR A 1 226 ? 0.296 3.938 -41.621 1.00 77.81 226 THR A N 1
ATOM 1718 C CA . THR A 1 226 ? -1.000 3.681 -40.970 1.00 77.81 226 THR A CA 1
ATOM 1719 C C . THR A 1 226 ? -0.931 3.787 -39.443 1.00 77.81 226 THR A C 1
ATOM 1721 O O . THR A 1 226 ? -1.962 3.730 -38.776 1.00 77.81 226 THR A O 1
ATOM 1724 N N . ALA A 1 227 ? 0.272 3.908 -38.877 1.00 72.56 227 ALA A N 1
ATOM 1725 C CA . ALA A 1 227 ? 0.518 4.053 -37.447 1.00 72.56 227 ALA A CA 1
ATOM 1726 C C . ALA A 1 227 ? 0.465 5.520 -36.973 1.00 72.56 227 ALA A C 1
ATOM 1728 O O . ALA A 1 227 ? 0.422 6.459 -37.769 1.00 72.56 227 ALA A O 1
ATOM 1729 N N . VAL A 1 228 ? 0.495 5.742 -35.651 1.00 75.25 228 VAL A N 1
ATOM 1730 C CA . VAL A 1 228 ? 0.540 7.103 -35.089 1.00 75.25 228 VAL A CA 1
ATOM 1731 C C . VAL A 1 228 ? 1.907 7.723 -35.372 1.00 75.25 228 VAL A C 1
ATOM 1733 O O . VAL A 1 228 ? 2.941 7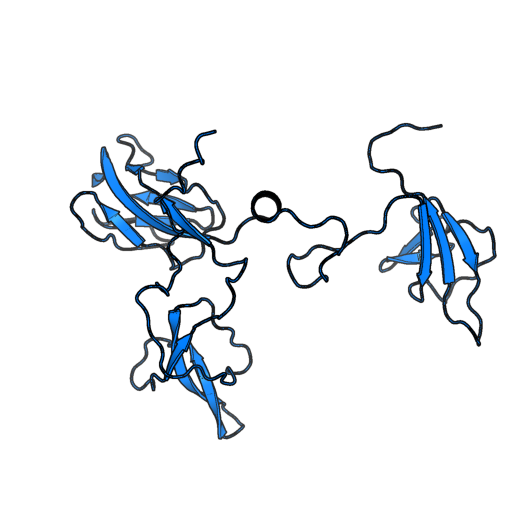.166 -34.988 1.00 75.25 228 VAL A O 1
ATOM 1736 N N . ALA A 1 229 ? 1.901 8.881 -36.034 1.00 72.31 229 ALA A N 1
ATOM 1737 C CA . ALA A 1 229 ? 3.107 9.622 -36.375 1.00 72.31 229 ALA A CA 1
ATOM 1738 C C . ALA A 1 229 ? 3.831 10.122 -35.120 1.00 72.31 229 ALA A C 1
ATOM 1740 O O . ALA A 1 229 ? 3.241 10.789 -34.267 1.00 72.31 229 ALA A O 1
ATOM 1741 N N . VAL A 1 230 ? 5.131 9.846 -35.039 1.00 75.19 230 VAL A N 1
ATOM 1742 C CA . VAL A 1 230 ? 6.029 10.491 -34.081 1.00 75.19 230 VAL A CA 1
ATOM 1743 C C . VAL A 1 230 ? 6.400 11.853 -34.662 1.00 75.19 230 VAL A C 1
ATOM 1745 O O . VAL A 1 230 ? 6.721 11.970 -35.845 1.00 75.19 230 VAL A O 1
ATOM 1748 N N . ALA A 1 231 ? 6.372 12.901 -33.839 1.00 72.88 231 ALA A N 1
ATOM 1749 C CA . ALA A 1 231 ? 6.858 14.228 -34.215 1.00 72.88 231 ALA A CA 1
ATOM 1750 C C . ALA A 1 231 ? 8.400 14.244 -34.254 1.00 72.88 231 ALA A C 1
ATOM 1752 O O . ALA A 1 231 ? 9.051 14.909 -33.449 1.00 72.88 231 ALA A O 1
ATOM 1753 N N . GLY A 1 232 ? 8.985 13.449 -35.149 1.00 77.75 232 GLY A N 1
ATOM 1754 C CA . GLY A 1 232 ? 10.416 13.187 -35.212 1.00 77.75 232 GLY A CA 1
ATOM 1755 C C . GLY A 1 232 ? 10.866 12.555 -36.525 1.00 77.75 232 GLY A C 1
ATOM 1756 O O . GLY A 1 232 ? 10.049 12.136 -37.350 1.00 77.75 232 GLY A O 1
ATOM 1757 N N . VAL A 1 233 ? 12.184 12.509 -36.714 1.00 89.38 233 VAL A N 1
ATOM 1758 C CA . VAL A 1 233 ? 12.845 11.972 -37.909 1.00 89.38 233 VAL A CA 1
ATOM 1759 C C . VAL A 1 233 ? 14.034 11.088 -37.543 1.00 89.38 233 VAL A C 1
ATOM 1761 O O . VAL A 1 233 ? 14.627 11.218 -36.471 1.00 89.38 233 VAL A O 1
ATOM 1764 N N . VAL A 1 234 ? 14.392 10.186 -38.453 1.00 91.75 234 VAL A N 1
ATOM 1765 C CA . VAL A 1 234 ? 15.594 9.351 -38.336 1.00 91.75 234 VAL A CA 1
ATOM 1766 C C . VAL A 1 234 ? 16.850 10.205 -38.534 1.00 91.75 234 VAL A C 1
ATOM 1768 O O . VAL A 1 234 ? 16.965 10.907 -39.539 1.00 91.75 234 VAL A O 1
ATOM 1771 N N . ILE A 1 235 ? 17.806 10.110 -37.610 1.00 92.25 235 ILE A N 1
ATOM 1772 C CA . ILE A 1 235 ? 19.098 10.821 -37.651 1.00 92.25 235 ILE A CA 1
ATOM 1773 C C . ILE A 1 235 ? 20.297 9.887 -37.852 1.00 92.25 235 ILE A C 1
ATOM 1775 O O . ILE A 1 235 ? 21.336 10.334 -38.326 1.00 92.25 235 ILE A O 1
ATOM 1779 N N . SER A 1 236 ? 20.158 8.595 -37.538 1.00 92.75 236 SER A N 1
ATOM 1780 C CA . SER A 1 236 ? 21.198 7.582 -37.766 1.00 92.75 236 SER A CA 1
ATOM 1781 C C . SER A 1 236 ? 20.574 6.237 -38.124 1.00 92.75 236 SER A C 1
ATOM 1783 O O . SER A 1 236 ? 19.503 5.905 -37.612 1.00 92.75 236 SER A O 1
ATOM 1785 N N . LEU A 1 237 ? 21.237 5.475 -38.997 1.00 94.12 237 LEU A N 1
ATOM 1786 C CA . LEU A 1 237 ? 20.781 4.166 -39.458 1.00 94.12 237 LEU A CA 1
ATOM 1787 C C . LEU A 1 237 ? 21.569 3.034 -38.788 1.00 94.12 237 LEU A C 1
ATOM 1789 O O . LEU A 1 237 ? 22.791 3.141 -38.679 1.00 94.12 237 LEU A O 1
ATOM 1793 N N . PRO A 1 238 ? 20.905 1.918 -38.448 1.00 90.31 238 PRO A N 1
ATOM 1794 C CA . PRO A 1 238 ? 21.590 0.718 -38.004 1.00 90.31 238 PRO A CA 1
ATOM 1795 C C . PRO A 1 238 ? 22.515 0.157 -39.089 1.00 90.31 238 PRO A C 1
ATOM 1797 O O . PRO A 1 238 ? 22.179 0.121 -40.274 1.00 90.31 238 PRO A O 1
ATOM 1800 N N . SER A 1 239 ? 23.664 -0.345 -38.666 1.00 89.50 239 SER A N 1
ATOM 1801 C CA . SER A 1 239 ? 24.682 -1.005 -39.472 1.00 89.50 239 SER A CA 1
ATOM 1802 C C . SER A 1 239 ? 25.241 -2.222 -38.730 1.00 89.50 239 SER A C 1
ATOM 1804 O O . SER A 1 239 ? 24.954 -2.452 -37.557 1.00 89.50 239 SER A O 1
ATOM 1806 N N . VAL A 1 240 ? 26.087 -3.002 -39.404 1.00 84.12 240 VAL A N 1
ATOM 1807 C CA . VAL A 1 240 ? 26.784 -4.138 -38.775 1.00 84.12 240 VAL A CA 1
ATOM 1808 C C . VAL A 1 240 ? 27.725 -3.714 -37.639 1.00 84.12 240 VAL A C 1
ATOM 1810 O O . VAL A 1 240 ? 27.985 -4.508 -36.742 1.00 84.12 240 VAL A O 1
ATOM 1813 N N . SER A 1 241 ? 28.229 -2.477 -37.669 1.00 85.62 241 SER A N 1
ATOM 1814 C CA . SER A 1 241 ? 29.122 -1.913 -36.649 1.00 85.62 241 SER A CA 1
ATOM 1815 C C . SER A 1 241 ? 28.397 -1.112 -35.564 1.00 85.62 241 SER A C 1
ATOM 1817 O O . SER A 1 241 ? 28.968 -0.891 -34.501 1.00 85.62 241 SER A O 1
ATOM 1819 N N . ASP A 1 242 ? 27.163 -0.679 -35.823 1.00 82.25 242 ASP A N 1
ATOM 1820 C CA . ASP A 1 242 ? 26.334 0.096 -34.898 1.00 82.25 242 ASP A CA 1
ATOM 1821 C C . ASP A 1 242 ? 24.871 -0.326 -35.059 1.00 82.25 242 ASP A C 1
ATOM 1823 O O . ASP A 1 242 ? 24.211 0.041 -36.024 1.00 82.25 242 ASP A O 1
ATOM 1827 N N . VAL A 1 243 ? 24.364 -1.127 -34.123 1.00 91.00 243 VAL A N 1
ATOM 1828 C CA . VAL A 1 243 ? 23.028 -1.735 -34.218 1.00 91.00 243 VAL A CA 1
ATOM 1829 C C . VAL A 1 243 ? 21.878 -0.773 -33.890 1.00 91.00 243 VAL A C 1
ATOM 1831 O O . VAL A 1 243 ? 20.710 -1.171 -33.979 1.00 91.00 243 VAL A O 1
ATOM 1834 N N . PHE A 1 244 ? 22.172 0.465 -33.483 1.00 85.88 244 PHE A N 1
ATOM 1835 C CA . PHE A 1 244 ? 21.173 1.409 -32.993 1.00 85.88 244 PHE A CA 1
ATOM 1836 C C . PHE A 1 244 ? 20.543 2.240 -34.124 1.00 85.88 244 PHE A C 1
ATOM 1838 O O . PHE A 1 244 ? 21.222 2.773 -34.996 1.00 85.88 244 PHE A O 1
ATOM 1845 N N . LEU A 1 245 ? 19.219 2.407 -34.076 1.00 85.19 245 LEU A N 1
ATOM 1846 C CA . LEU A 1 245 ? 18.504 3.414 -34.862 1.00 85.19 245 LEU A CA 1
ATOM 1847 C C . LEU A 1 245 ? 18.501 4.727 -34.075 1.00 85.19 245 LEU A C 1
ATOM 1849 O O . LEU A 1 245 ? 18.031 4.755 -32.936 1.00 85.19 245 LEU A O 1
ATOM 1853 N N . GLY A 1 246 ? 18.992 5.805 -34.686 1.00 87.19 246 GLY A N 1
ATOM 1854 C CA . GLY A 1 246 ? 18.939 7.150 -34.113 1.00 87.19 246 GLY A CA 1
ATOM 1855 C C . GLY A 1 246 ? 17.671 7.881 -34.543 1.00 87.19 246 GLY A C 1
ATOM 1856 O O . GLY A 1 246 ? 17.420 8.022 -35.741 1.00 87.19 246 GLY A O 1
ATOM 1857 N N . VAL A 1 247 ? 16.895 8.394 -33.589 1.00 83.31 247 VAL A N 1
ATOM 1858 C CA . VAL A 1 247 ? 15.679 9.184 -33.833 1.00 83.31 247 VAL A CA 1
ATOM 1859 C C . VAL A 1 247 ? 15.740 10.474 -33.021 1.00 83.31 247 VAL A C 1
ATOM 1861 O O . VAL A 1 247 ? 15.931 10.430 -31.807 1.00 83.31 247 VAL A O 1
ATOM 1864 N N . THR A 1 248 ? 15.530 11.614 -33.682 1.00 86.00 248 THR A N 1
ATOM 1865 C CA . THR A 1 248 ? 15.262 12.892 -33.009 1.00 86.00 248 THR A CA 1
ATOM 1866 C C . THR A 1 248 ? 13.764 13.151 -33.021 1.00 86.00 248 THR A C 1
ATOM 1868 O O . THR A 1 248 ? 13.109 12.961 -34.048 1.00 86.00 248 THR A O 1
ATOM 1871 N N . TYR A 1 249 ? 13.192 13.560 -31.897 1.00 79.69 249 TYR A N 1
ATOM 1872 C CA . TYR A 1 249 ? 11.774 13.884 -31.811 1.00 79.69 249 TYR A CA 1
ATOM 1873 C C . TYR A 1 249 ? 11.518 15.039 -30.850 1.00 79.69 249 TYR A C 1
ATOM 1875 O O . TYR A 1 249 ? 12.318 15.332 -29.964 1.00 79.69 249 TYR A O 1
ATOM 1883 N N . ASN A 1 250 ? 10.390 15.720 -31.047 1.00 76.69 250 ASN A N 1
ATOM 1884 C CA . ASN A 1 250 ? 9.932 16.782 -30.168 1.00 76.69 250 ASN A CA 1
ATOM 1885 C C . ASN A 1 250 ? 8.484 16.535 -29.740 1.00 76.69 250 ASN A C 1
ATOM 1887 O O . ASN A 1 250 ? 7.549 16.786 -30.502 1.00 76.69 250 ASN A O 1
ATOM 1891 N N . THR A 1 251 ? 8.286 16.043 -28.519 1.00 63.50 251 THR A N 1
ATOM 1892 C CA . THR A 1 251 ? 6.937 15.911 -27.955 1.00 63.50 251 THR A CA 1
ATOM 1893 C C . THR A 1 251 ? 6.594 17.176 -27.178 1.00 63.50 251 THR A C 1
ATOM 1895 O O . THR A 1 251 ? 7.211 17.461 -26.149 1.00 63.50 251 THR A O 1
ATOM 1898 N N . ARG A 1 252 ? 5.581 17.928 -27.617 1.00 54.41 252 ARG A N 1
ATOM 1899 C CA . ARG A 1 252 ? 5.029 19.000 -26.780 1.00 54.41 252 ARG A CA 1
ATOM 1900 C C . ARG A 1 252 ? 4.389 18.398 -25.527 1.00 54.41 252 ARG A C 1
ATOM 1902 O O . ARG A 1 252 ? 3.703 17.381 -25.609 1.00 54.41 252 ARG A O 1
ATOM 1909 N N . VAL A 1 253 ? 4.579 19.060 -24.386 1.00 44.81 253 VAL A N 1
ATOM 1910 C CA . VAL A 1 253 ? 3.746 18.855 -23.193 1.00 44.81 253 VAL A CA 1
ATOM 1911 C C . VAL A 1 253 ? 2.278 19.043 -23.617 1.00 44.81 253 VAL A C 1
ATOM 1913 O O . VAL A 1 253 ? 2.002 20.014 -24.332 1.00 44.81 253 VAL A O 1
ATOM 1916 N N . PRO A 1 254 ? 1.337 18.155 -23.243 1.00 39.00 254 PRO A N 1
ATOM 1917 C CA . PRO A 1 254 ? -0.074 18.334 -23.576 1.00 39.00 254 PRO A CA 1
ATOM 1918 C C . PRO A 1 254 ? -0.553 19.680 -23.016 1.00 39.00 254 PRO A C 1
ATOM 1920 O O . PRO A 1 254 ? -0.625 19.845 -21.801 1.00 39.00 254 PRO A O 1
ATOM 1923 N N . GLY A 1 255 ? -0.815 20.667 -23.883 1.00 39.31 255 GLY A N 1
ATOM 1924 C CA . GLY A 1 255 ? -1.291 21.976 -23.424 1.00 39.31 255 GLY A CA 1
ATOM 1925 C C . GLY A 1 255 ? -1.075 23.216 -24.298 1.00 39.31 255 GLY A C 1
ATOM 1926 O O . GLY A 1 255 ? -1.577 24.264 -23.909 1.00 39.31 255 GLY A O 1
ATOM 1927 N N . ALA A 1 256 ? -0.396 23.183 -25.455 1.00 32.97 256 ALA A N 1
ATOM 1928 C CA . ALA A 1 256 ? -0.289 24.400 -26.280 1.00 32.97 256 ALA A CA 1
ATOM 1929 C C . ALA A 1 256 ? -0.266 24.155 -27.802 1.00 32.97 256 ALA A C 1
ATOM 1931 O O . ALA A 1 256 ? 0.702 23.631 -28.353 1.00 32.97 256 ALA A O 1
ATOM 1932 N N . MET A 1 257 ? -1.384 24.578 -28.404 1.00 34.31 257 MET A N 1
ATOM 1933 C CA . MET A 1 257 ? -1.801 24.869 -29.789 1.00 34.31 257 MET A CA 1
ATOM 1934 C C . MET A 1 257 ? -0.914 24.543 -31.010 1.00 34.31 257 MET A C 1
ATOM 1936 O O . MET A 1 257 ? 0.269 24.877 -31.092 1.00 34.31 257 MET A O 1
ATOM 1940 N N . THR A 1 258 ? -1.623 23.975 -31.992 1.00 37.00 258 THR A N 1
ATOM 1941 C CA . THR A 1 258 ? -1.463 24.010 -33.457 1.00 37.00 258 THR A CA 1
ATOM 1942 C C . THR A 1 258 ? -0.726 25.217 -34.032 1.00 37.00 258 THR A C 1
ATOM 1944 O O . THR A 1 258 ? -1.044 26.349 -33.676 1.00 37.00 258 THR A O 1
ATOM 1947 N N . PHE A 1 259 ? 0.126 24.938 -35.023 1.00 35.34 259 PHE A N 1
ATOM 1948 C CA . PHE A 1 259 ? 0.126 25.593 -36.335 1.00 35.34 259 PHE A CA 1
ATOM 1949 C C . PHE A 1 259 ? 0.376 24.526 -37.400 1.00 35.34 259 PHE A C 1
ATOM 1951 O O . PHE A 1 259 ? 1.207 23.630 -37.120 1.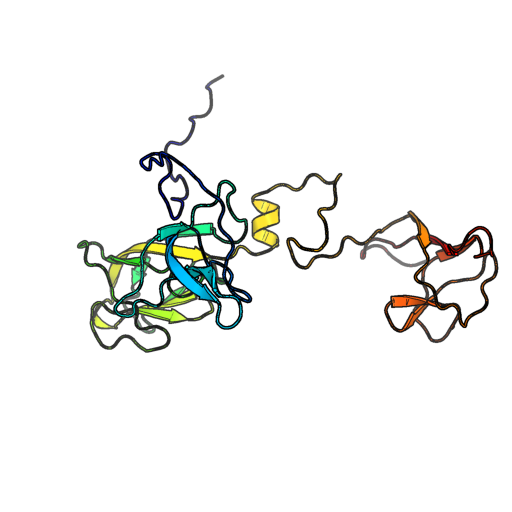00 35.34 259 PHE A O 1
#

Solvent-accessible surface area (backbone atoms only — not comparable to full-atom values): 16064 Å² total; per-residue (Å²): 131,85,77,78,80,79,76,92,74,79,76,69,68,52,87,60,58,69,91,82,54,86,76,96,76,90,78,93,74,64,58,38,90,96,61,74,85,89,48,66,62,42,50,28,20,58,44,71,46,89,92,72,82,41,85,24,34,42,72,62,85,83,59,90,89,68,44,80,73,49,58,42,76,63,101,61,86,59,85,57,65,44,53,51,78,46,66,50,63,35,38,77,54,89,82,26,56,48,73,49,95,57,51,43,44,46,85,94,44,70,48,41,26,35,70,88,67,52,72,47,45,82,46,56,88,49,76,43,89,45,68,57,26,27,17,51,47,76,61,23,43,35,37,45,16,71,84,36,44,62,39,48,34,59,37,39,34,34,32,28,44,68,50,72,70,55,46,50,71,75,49,75,71,65,96,85,61,85,76,71,60,85,78,75,87,50,76,91,74,95,71,35,81,44,77,48,73,38,74,64,49,49,84,92,54,83,83,53,77,69,36,67,35,14,50,37,79,96,77,16,41,31,66,55,82,92,40,58,75,44,62,31,30,27,73,41,74,57,46,99,91,42,70,38,38,22,37,37,34,49,45,76,72,94,83,77,81,88,133

Radius of gyration: 27.49 Å; Cα contacts (8 Å, |Δi|>4): 435; chains: 1; bounding box: 57×67×72 Å

Mean predicted aligned error: 17.25 Å

Foldseek 3Di:
DDDDDPDPDDPQCAPDNPVPDDDPDDDDFAAAPPADDPGFFFWKFWDQHPPPRDIHIHGDPPDPPTHTDDTHDDPDDQLFWGKDKDKDFQALDPPSKDADPAQAFDPPFKWWAFPVGDTADEPPPDADPDQRYWYADNRRIIGGDNNSHRTITGIIMTIGGDDPVVCCVVDVDDPPDDDDCPRHVDDDDDAFWDKDWDLQADPVADFDFFQWWFQDPPRGIHNDPVGHTFQWTWHDDADPVRRTTIIIGHHDDPDDDDD